Protein AF-A0A3L6RRW5-F1 (afdb_monomer_lite)

Structure (mmCIF, N/CA/C/O backbone):
data_AF-A0A3L6RRW5-F1
#
_entry.id   AF-A0A3L6RRW5-F1
#
loop_
_atom_site.group_PDB
_atom_site.id
_atom_site.type_symbol
_atom_site.label_atom_id
_atom_site.label_alt_id
_atom_site.label_comp_id
_atom_site.label_asym_id
_atom_site.label_entity_id
_atom_site.label_seq_id
_atom_site.pdbx_PDB_ins_code
_atom_site.Cartn_x
_atom_site.Cartn_y
_atom_site.Cartn_z
_atom_site.occupancy
_atom_site.B_iso_or_equiv
_atom_site.auth_seq_id
_atom_site.auth_comp_id
_atom_site.auth_asym_id
_atom_site.auth_atom_id
_atom_site.pdbx_PDB_model_num
ATOM 1 N N . MET A 1 1 ? 7.968 -35.180 41.201 1.00 28.84 1 MET A N 1
ATOM 2 C CA . MET A 1 1 ? 6.691 -34.579 41.652 1.00 28.84 1 MET A CA 1
ATOM 3 C C . MET A 1 1 ? 5.799 -34.365 40.439 1.00 28.84 1 MET A C 1
ATOM 5 O O . MET A 1 1 ? 6.096 -33.507 39.620 1.00 28.84 1 MET A O 1
ATOM 9 N N . VAL A 1 2 ? 4.756 -35.184 40.282 1.00 28.58 2 VAL A N 1
ATOM 10 C CA . VAL A 1 2 ? 3.805 -35.086 39.163 1.00 28.58 2 VAL A CA 1
ATOM 11 C C . VAL A 1 2 ? 2.924 -33.860 39.400 1.00 28.58 2 VAL A C 1
ATOM 13 O O . VAL A 1 2 ? 2.190 -33.783 40.385 1.00 28.58 2 VAL A O 1
ATOM 16 N N . ASN A 1 3 ? 3.087 -32.848 38.551 1.00 30.19 3 ASN A N 1
ATOM 17 C CA . ASN A 1 3 ? 2.521 -31.522 38.750 1.00 30.19 3 ASN A CA 1
ATOM 18 C C . ASN A 1 3 ? 0.991 -31.581 38.582 1.00 30.19 3 ASN A C 1
ATOM 20 O O . ASN A 1 3 ? 0.481 -31.748 37.475 1.00 30.19 3 ASN A O 1
ATOM 24 N N . LYS A 1 4 ? 0.250 -31.438 39.690 1.00 40.28 4 LYS A N 1
ATOM 25 C CA . LYS A 1 4 ? -1.227 -31.470 39.762 1.00 40.28 4 LYS A CA 1
ATOM 26 C C . LYS A 1 4 ? -1.928 -30.482 38.802 1.00 40.28 4 LYS A C 1
ATOM 28 O O . LYS A 1 4 ? -3.131 -30.599 38.589 1.00 40.28 4 LYS A O 1
ATOM 33 N N . ARG A 1 5 ? -1.188 -29.551 38.185 1.00 41.88 5 ARG A N 1
ATOM 34 C CA . ARG A 1 5 ? -1.670 -28.546 37.221 1.00 41.88 5 ARG A CA 1
ATOM 35 C C . ARG A 1 5 ? -2.068 -29.094 35.836 1.00 41.88 5 ARG A C 1
ATOM 37 O O . ARG A 1 5 ? -2.858 -28.436 35.173 1.00 41.88 5 ARG A O 1
ATOM 44 N N . CYS A 1 6 ? -1.634 -30.292 35.421 1.00 46.09 6 CYS A N 1
ATOM 45 C CA . CYS A 1 6 ? -2.115 -30.906 34.163 1.00 46.09 6 CYS A CA 1
ATOM 46 C C . CYS A 1 6 ? -3.518 -31.521 34.271 1.00 46.09 6 CYS A C 1
ATOM 48 O O . CYS A 1 6 ? -4.199 -31.694 33.264 1.00 46.09 6 CYS A O 1
ATOM 50 N N . ARG A 1 7 ? -3.977 -31.847 35.485 1.00 44.97 7 ARG A N 1
ATOM 51 C CA . ARG A 1 7 ? -5.264 -32.523 35.677 1.00 44.97 7 ARG A CA 1
ATOM 52 C C . ARG A 1 7 ? -6.448 -31.604 35.390 1.00 44.97 7 ARG A C 1
ATOM 54 O O . ARG A 1 7 ? -7.422 -32.065 34.821 1.00 44.97 7 ARG A O 1
ATOM 61 N N . PHE A 1 8 ? -6.342 -30.315 35.717 1.00 50.16 8 PHE A N 1
ATOM 62 C CA . PHE A 1 8 ? -7.423 -29.354 35.493 1.00 50.16 8 PHE A CA 1
ATOM 63 C C . PHE A 1 8 ? -7.706 -29.122 34.008 1.00 50.16 8 PHE A C 1
ATOM 65 O O . PHE A 1 8 ? -8.857 -29.194 33.615 1.00 50.16 8 PHE A O 1
ATOM 72 N N . LEU A 1 9 ? -6.684 -28.895 33.175 1.00 49.31 9 LEU A N 1
ATOM 73 C CA . LEU A 1 9 ? -6.892 -28.677 31.736 1.00 49.31 9 LEU A CA 1
ATOM 74 C C . LEU A 1 9 ? -7.388 -29.947 31.031 1.00 49.31 9 LEU A C 1
ATOM 76 O O . LEU A 1 9 ? -8.262 -29.865 30.176 1.00 49.31 9 LEU A O 1
ATOM 80 N N . LEU A 1 10 ? -6.910 -31.124 31.449 1.00 54.34 10 LEU A N 1
ATOM 81 C CA . LEU A 1 10 ? -7.427 -32.406 30.960 1.00 54.34 10 LEU A CA 1
ATOM 82 C C . LEU A 1 10 ? -8.867 -32.670 31.425 1.00 54.34 10 LEU A C 1
ATOM 84 O O . LEU A 1 10 ? -9.670 -33.184 30.653 1.00 54.34 10 LEU A O 1
ATOM 88 N N . GLU A 1 11 ? -9.218 -32.324 32.665 1.00 56.03 11 GLU A N 1
ATOM 89 C CA . GLU A 1 11 ? -10.587 -32.463 33.177 1.00 56.03 11 GLU A CA 1
ATOM 90 C C . GLU A 1 11 ? -11.533 -31.385 32.635 1.00 56.03 11 GLU A C 1
ATOM 92 O O . GLU A 1 11 ? -12.713 -31.670 32.458 1.00 56.03 11 GLU A O 1
ATOM 97 N N . PHE A 1 12 ? -11.039 -30.186 32.318 1.00 65.19 12 PHE A N 1
ATOM 98 C CA . PHE A 1 12 ? -11.793 -29.127 31.648 1.00 65.19 12 PHE A CA 1
ATOM 99 C C . PHE A 1 12 ? -12.062 -29.502 30.194 1.00 65.19 12 PHE A C 1
ATOM 101 O O . PHE A 1 12 ? -13.219 -29.507 29.799 1.00 65.19 12 PHE A O 1
ATOM 108 N N . GLY A 1 13 ? -11.042 -29.934 29.443 1.00 63.53 13 GLY A N 1
ATOM 109 C CA . GLY A 1 13 ? -11.214 -30.479 28.094 1.00 63.53 13 GLY A CA 1
ATOM 110 C C . GLY A 1 13 ? -12.171 -31.673 28.077 1.00 63.53 13 GLY A C 1
ATOM 111 O O . GLY A 1 13 ? -13.096 -31.697 27.277 1.00 63.53 13 GLY A O 1
ATOM 112 N N . LYS A 1 14 ? -12.051 -32.607 29.035 1.00 65.31 14 LYS A N 1
ATOM 113 C CA . LYS A 1 14 ? -13.016 -33.710 29.188 1.00 65.31 14 LYS A CA 1
ATOM 114 C C . LYS A 1 14 ? -14.423 -33.242 29.552 1.00 65.31 14 LYS A C 1
ATOM 116 O O . LYS A 1 14 ? -15.375 -33.815 29.046 1.00 65.31 14 LYS A O 1
ATOM 121 N N . ARG A 1 15 ? -14.586 -32.242 30.426 1.00 65.12 15 ARG A N 1
ATOM 122 C CA . ARG A 1 15 ? -15.909 -31.720 30.816 1.00 65.12 15 ARG A CA 1
ATOM 123 C C . ARG A 1 15 ? -16.562 -30.904 29.710 1.00 65.12 15 ARG A C 1
ATOM 125 O O . ARG A 1 15 ? -17.773 -31.000 29.559 1.00 65.12 15 ARG A O 1
ATOM 132 N N . CYS A 1 16 ? -15.791 -30.105 28.981 1.00 66.00 16 CYS A N 1
ATOM 133 C CA . CYS A 1 16 ? -16.252 -29.388 27.800 1.00 66.00 16 CYS A CA 1
ATOM 134 C C . CYS A 1 16 ? -16.615 -30.383 26.704 1.00 66.00 16 CYS A C 1
ATOM 136 O O . CYS A 1 16 ? -17.745 -30.324 26.251 1.00 66.00 16 CYS A O 1
ATOM 138 N N . GLY A 1 17 ? -15.745 -31.352 26.394 1.00 65.19 17 GLY A N 1
ATOM 139 C CA . GLY A 1 17 ? -16.037 -32.454 25.472 1.00 65.19 17 GLY A CA 1
ATOM 140 C C . GLY A 1 17 ? -17.314 -33.194 25.859 1.00 65.19 17 GLY A C 1
ATOM 141 O O . GLY A 1 17 ? -18.284 -33.136 25.132 1.00 65.19 17 GLY A O 1
ATOM 142 N N . GLN A 1 18 ? -17.422 -33.728 27.080 1.00 67.88 18 GLN A N 1
ATOM 143 C CA . GLN A 1 18 ? -18.643 -34.417 27.536 1.00 67.88 18 GLN A CA 1
ATOM 144 C C . GLN A 1 18 ? -19.917 -33.559 27.461 1.00 67.88 18 GLN A C 1
ATOM 146 O O . GLN A 1 18 ? -21.001 -34.078 27.193 1.00 67.88 18 GLN A O 1
ATOM 151 N N . LYS A 1 19 ? -19.813 -32.252 27.735 1.00 66.75 19 LYS A N 1
ATOM 152 C CA . LYS A 1 19 ? -20.955 -31.336 27.645 1.00 66.75 19 LYS A CA 1
ATOM 153 C C . LYS A 1 19 ? -21.282 -30.928 26.214 1.00 66.75 19 LYS A C 1
ATOM 155 O O . LYS A 1 19 ? -22.435 -30.619 25.974 1.00 66.75 19 LYS A O 1
ATOM 160 N N . LEU A 1 20 ? -20.307 -30.896 25.312 1.00 64.88 20 LEU A N 1
ATOM 161 C CA . LEU A 1 20 ? -20.468 -30.485 23.918 1.00 64.88 20 LEU A CA 1
ATOM 162 C C . LEU A 1 20 ? -20.790 -31.677 23.000 1.00 64.88 20 LEU A C 1
ATOM 164 O O . LEU A 1 20 ? -21.583 -31.518 22.084 1.00 64.88 20 LEU A O 1
ATOM 168 N N . ASP A 1 21 ? -20.309 -32.882 23.318 1.00 67.75 21 ASP A N 1
ATOM 169 C CA . ASP A 1 21 ? -20.596 -34.153 22.626 1.00 67.75 21 ASP A CA 1
ATOM 170 C C . ASP A 1 21 ? -22.084 -34.530 22.681 1.00 67.75 21 ASP A C 1
ATOM 172 O O . ASP A 1 21 ? -22.581 -35.301 21.863 1.00 67.75 21 ASP A O 1
ATOM 176 N N . THR A 1 22 ? -22.801 -34.012 23.681 1.00 70.75 22 THR A N 1
ATOM 177 C CA . THR A 1 22 ? -24.242 -34.234 23.869 1.00 70.75 22 THR A CA 1
ATOM 178 C C . THR A 1 22 ? -25.098 -33.111 23.287 1.00 70.75 22 THR A C 1
ATOM 180 O O . THR A 1 22 ? -26.324 -33.227 23.276 1.00 70.75 22 THR A O 1
ATOM 183 N N . VAL A 1 23 ? -24.474 -32.037 22.794 1.00 70.25 23 VAL A N 1
ATOM 184 C CA . VAL A 1 23 ? -25.168 -30.909 22.172 1.00 70.25 23 VAL A CA 1
ATOM 185 C C . VAL A 1 23 ? -25.361 -31.227 20.686 1.00 70.25 23 VAL A C 1
ATOM 187 O O . VAL A 1 23 ? -24.383 -31.521 19.995 1.00 70.25 23 VAL A O 1
ATOM 190 N N . PRO A 1 24 ? -26.603 -31.186 20.168 1.00 74.81 24 PRO A N 1
ATOM 191 C CA . PRO A 1 24 ? -26.860 -31.343 18.742 1.00 74.81 24 PRO A CA 1
ATOM 192 C C . PRO A 1 24 ? -26.017 -30.367 17.921 1.00 74.81 24 PRO A C 1
ATOM 194 O O . PRO A 1 24 ? -25.807 -29.230 18.334 1.00 74.81 24 PRO A O 1
ATOM 197 N N . LEU A 1 25 ? -25.570 -30.775 16.731 1.00 69.56 25 LEU A N 1
ATOM 198 C CA . LEU A 1 25 ? -24.693 -29.949 15.889 1.00 69.56 25 LEU A CA 1
ATOM 199 C C . LEU A 1 25 ? -25.276 -28.549 15.600 1.00 69.56 25 LEU A C 1
ATOM 201 O O . LEU A 1 25 ? -24.523 -27.590 15.474 1.00 69.56 25 LEU A O 1
ATOM 205 N N . SER A 1 26 ? -26.608 -28.444 15.526 1.00 75.12 26 SER A N 1
ATOM 206 C CA . SER A 1 26 ? -27.364 -27.195 15.351 1.00 75.12 26 SER A CA 1
ATOM 207 C C . SER A 1 26 ? -27.234 -26.216 16.517 1.00 75.12 26 SER A C 1
ATOM 209 O O . SER A 1 26 ? -27.367 -25.015 16.316 1.00 75.12 26 SER A O 1
ATOM 211 N N . ASP A 1 27 ? -26.966 -26.731 17.715 1.00 71.56 27 ASP A N 1
ATOM 212 C CA . ASP A 1 27 ? -26.876 -25.973 18.964 1.00 71.56 27 ASP A CA 1
ATOM 213 C C . ASP A 1 27 ? -25.428 -25.906 19.481 1.00 71.56 27 ASP A C 1
ATOM 215 O O . ASP A 1 27 ? -25.150 -25.308 20.524 1.00 71.56 27 ASP A O 1
ATOM 219 N N . HIS A 1 28 ? -24.486 -26.531 18.764 1.00 65.31 28 HIS A N 1
ATOM 220 C CA . HIS A 1 28 ? -23.083 -26.556 19.140 1.00 65.31 28 HIS A CA 1
ATOM 221 C C . HIS A 1 28 ? -22.455 -25.185 18.835 1.00 65.31 28 HIS A C 1
ATOM 223 O O . HIS A 1 28 ? -22.389 -24.796 17.668 1.00 65.31 28 HIS A O 1
ATOM 229 N N . PRO A 1 29 ? -21.908 -24.461 19.832 1.00 65.62 29 PRO A N 1
ATOM 230 C CA . PRO A 1 29 ? -21.438 -23.078 19.664 1.00 65.62 29 PRO A CA 1
ATOM 231 C C . PRO A 1 29 ? -20.302 -22.931 18.642 1.00 65.62 29 PRO A C 1
ATOM 233 O O . PRO A 1 29 ? -20.083 -21.850 18.106 1.00 65.62 29 PRO A O 1
ATOM 236 N N . PHE A 1 30 ? -19.601 -24.030 18.360 1.00 66.75 30 PHE A N 1
ATOM 237 C CA . PHE A 1 30 ? -18.547 -24.118 17.345 1.00 66.75 30 PHE A CA 1
ATOM 238 C C . PHE A 1 30 ? -18.871 -25.102 16.206 1.00 66.75 30 PHE A C 1
ATOM 240 O O . PHE A 1 30 ? -17.961 -25.541 15.519 1.00 66.75 30 PHE A O 1
ATOM 247 N N . TYR A 1 31 ? -20.134 -25.525 16.044 1.00 65.44 31 TYR A N 1
ATOM 248 C CA . TYR A 1 31 ? -20.567 -26.486 15.010 1.00 65.44 31 TYR A CA 1
ATOM 249 C C . TYR A 1 31 ? -19.702 -27.765 14.911 1.00 65.44 31 TYR A C 1
ATOM 251 O O . TYR A 1 31 ? -19.373 -28.224 13.820 1.00 65.44 31 TYR A O 1
ATOM 259 N N . GLY A 1 32 ? -19.298 -28.332 16.052 1.00 67.62 32 GLY A N 1
ATOM 260 C CA . GLY A 1 32 ? -18.424 -29.507 16.124 1.00 67.62 32 GLY A CA 1
ATOM 261 C C . GLY A 1 32 ? -16.927 -29.243 15.902 1.00 67.62 32 GLY A C 1
ATOM 262 O O . GLY A 1 32 ? -16.183 -30.200 15.719 1.00 67.62 32 GLY A O 1
ATOM 263 N N . GLN A 1 33 ? -16.469 -27.986 15.895 1.00 66.19 33 GLN A N 1
ATOM 264 C CA . GLN A 1 33 ? -15.042 -27.658 15.805 1.00 66.19 33 GLN A CA 1
ATOM 265 C C . GLN A 1 33 ? -14.356 -27.647 17.178 1.00 66.19 33 GLN A C 1
ATOM 267 O O . GLN A 1 33 ? -14.876 -27.080 18.145 1.00 66.19 33 GLN A O 1
ATOM 272 N N . ASP A 1 34 ? -13.151 -28.220 17.227 1.00 70.75 34 ASP A N 1
ATOM 273 C CA . ASP A 1 34 ? -12.279 -28.207 18.401 1.00 70.75 34 ASP A CA 1
ATOM 274 C C . ASP A 1 34 ? -11.522 -26.877 18.513 1.00 70.75 34 ASP A C 1
ATOM 276 O O . ASP A 1 34 ? -10.777 -26.485 17.614 1.00 70.75 34 ASP A O 1
ATOM 280 N N . VAL A 1 35 ? -11.660 -26.202 19.657 1.00 68.81 35 VAL A N 1
ATOM 281 C CA . VAL A 1 35 ? -10.890 -24.993 19.985 1.00 68.81 35 VAL A CA 1
ATOM 282 C C . VAL A 1 35 ? -9.751 -25.370 20.925 1.00 68.81 35 VAL A C 1
ATOM 284 O O . VAL A 1 35 ? -9.974 -25.785 22.064 1.00 68.81 35 VAL A O 1
ATOM 287 N N . VAL A 1 36 ? -8.516 -25.210 20.451 1.00 79.00 36 VAL A N 1
ATOM 288 C CA . VAL A 1 36 ? -7.304 -25.548 21.206 1.00 79.00 36 VAL A CA 1
ATOM 289 C C . VAL A 1 36 ? -6.607 -24.273 21.667 1.00 79.00 36 VAL A C 1
ATOM 291 O O . VAL A 1 36 ? -6.458 -23.317 20.912 1.00 79.00 36 VAL A O 1
ATOM 294 N N . ALA A 1 37 ? -6.166 -24.260 22.923 1.00 80.06 37 ALA A N 1
ATOM 295 C CA . ALA A 1 37 ? -5.391 -23.151 23.459 1.00 80.06 37 ALA A CA 1
ATOM 296 C C . ALA A 1 37 ? -3.969 -23.161 22.877 1.00 80.06 37 ALA A C 1
ATOM 298 O O . ALA A 1 37 ? -3.231 -24.128 23.063 1.00 80.06 37 ALA A O 1
ATOM 299 N N . GLU A 1 38 ? -3.573 -22.071 22.219 1.00 76.75 38 GLU A N 1
ATOM 300 C CA . GLU A 1 38 ? -2.212 -21.890 21.691 1.00 76.75 38 GLU A CA 1
ATOM 301 C C . GLU A 1 38 ? -1.176 -21.732 22.815 1.00 76.75 38 GLU A C 1
ATOM 303 O O . GLU A 1 38 ? -0.030 -22.165 22.706 1.00 76.75 38 GLU A O 1
ATOM 308 N N . THR A 1 39 ? -1.590 -21.141 23.937 1.00 79.62 39 THR A N 1
ATOM 309 C CA . THR A 1 39 ? -0.730 -20.883 25.092 1.00 79.62 39 THR A CA 1
ATOM 310 C C . THR A 1 39 ? -1.354 -21.400 26.381 1.00 79.62 39 THR A C 1
ATOM 312 O O . THR A 1 39 ? -2.534 -21.749 26.460 1.00 79.62 39 THR A O 1
ATOM 315 N N . LYS A 1 40 ? -0.540 -21.478 27.435 1.00 82.69 40 LYS A N 1
ATOM 316 C CA . LYS A 1 40 ? -1.019 -21.873 28.756 1.00 82.69 40 LYS A CA 1
ATOM 317 C C . LYS A 1 40 ? -1.916 -20.777 29.331 1.00 82.69 40 LYS A C 1
ATOM 319 O O . LYS A 1 40 ? -1.447 -19.683 29.620 1.00 82.69 40 LYS A O 1
ATOM 324 N N . ILE A 1 41 ? -3.173 -21.120 29.579 1.00 81.94 41 ILE A N 1
ATOM 325 C CA . ILE A 1 41 ? -4.157 -20.203 30.153 1.00 81.94 41 ILE A CA 1
ATOM 326 C C . ILE A 1 41 ? -4.041 -20.206 31.682 1.00 81.94 41 ILE A C 1
ATOM 328 O O . ILE A 1 41 ? -4.087 -21.261 32.326 1.00 81.94 41 ILE A O 1
ATOM 332 N N . GLU A 1 42 ? -3.903 -19.021 32.270 1.00 83.88 42 GLU A N 1
ATOM 333 C CA . GLU A 1 42 ? -3.977 -18.829 33.717 1.00 83.88 42 GLU A CA 1
ATOM 334 C C . GLU A 1 42 ? -5.427 -18.738 34.204 1.00 83.88 42 GLU A C 1
ATOM 336 O O . GLU A 1 42 ? -6.340 -18.333 33.486 1.00 83.88 42 GLU A O 1
ATOM 341 N N . GLN A 1 43 ? -5.655 -19.136 35.454 1.00 83.44 43 GLN A N 1
ATOM 342 C CA . GLN A 1 43 ? -6.996 -19.136 36.025 1.00 83.44 43 GLN A CA 1
ATOM 343 C C . GLN A 1 43 ? -7.542 -17.703 36.130 1.00 83.44 43 GLN A C 1
ATOM 345 O O . GLN A 1 43 ? -6.850 -16.815 36.617 1.00 83.44 43 GLN A O 1
ATOM 350 N N . ASN A 1 44 ? -8.806 -17.512 35.734 1.00 79.94 44 ASN A N 1
ATOM 351 C CA . ASN A 1 44 ? -9.530 -16.231 35.758 1.00 79.94 44 ASN A CA 1
ATOM 352 C C . ASN A 1 44 ? -8.982 -15.142 34.816 1.00 79.94 44 ASN A C 1
ATOM 354 O O . ASN A 1 44 ? -9.319 -13.971 34.988 1.00 79.94 44 ASN A O 1
ATOM 358 N N . VAL A 1 45 ? -8.173 -15.503 33.817 1.00 81.75 45 VAL A N 1
ATOM 359 C CA . VAL A 1 45 ? -7.776 -14.576 32.749 1.00 81.75 45 VAL A CA 1
ATOM 360 C C . VAL A 1 45 ? -8.811 -14.600 31.625 1.00 81.75 45 VAL A C 1
ATOM 362 O O . VAL A 1 45 ? -9.396 -15.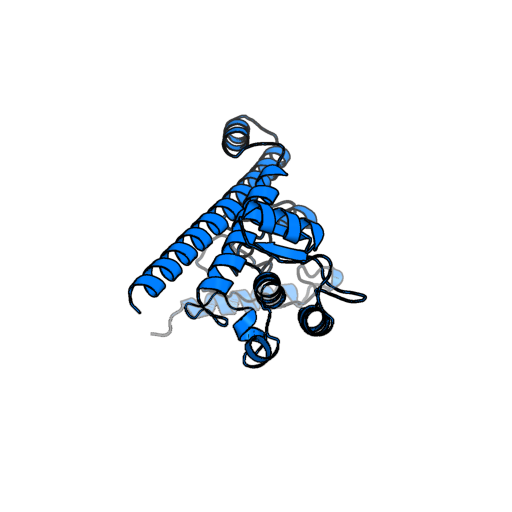644 31.328 1.00 81.75 45 VAL A O 1
ATOM 365 N N . ALA A 1 46 ? -9.054 -13.439 31.011 1.00 79.06 46 ALA A N 1
ATOM 366 C CA . ALA A 1 46 ? -9.909 -13.332 29.837 1.00 79.06 46 ALA A CA 1
ATOM 367 C C . ALA A 1 46 ? -9.358 -14.206 28.700 1.00 79.06 46 ALA A C 1
ATOM 369 O O . ALA A 1 46 ? -8.188 -14.101 28.335 1.00 79.06 46 ALA A O 1
ATOM 370 N N . LEU A 1 47 ? -10.211 -15.065 28.146 1.00 80.75 47 LEU A N 1
ATOM 371 C CA . LEU A 1 47 ? -9.866 -15.875 26.985 1.00 80.75 47 LEU A CA 1
ATOM 372 C C . LEU A 1 47 ? -9.997 -15.025 25.725 1.00 80.75 47 LEU A C 1
ATOM 374 O O . LEU A 1 47 ? -11.042 -14.418 25.495 1.00 80.75 47 LEU A O 1
ATOM 378 N N . THR A 1 48 ? -8.952 -15.006 24.906 1.00 77.88 48 THR A N 1
ATOM 379 C CA . THR A 1 48 ? -8.964 -14.377 23.586 1.00 77.88 48 THR A CA 1
ATOM 380 C C . THR A 1 48 ? -8.934 -15.443 22.498 1.00 77.88 48 THR A C 1
ATOM 382 O O . THR A 1 48 ? -8.339 -16.507 22.666 1.00 77.88 48 THR A O 1
ATOM 385 N N . LEU A 1 49 ? -9.599 -15.158 21.378 1.00 78.25 49 LEU A N 1
ATOM 386 C CA . LEU A 1 49 ? -9.536 -15.969 20.165 1.00 78.25 49 LEU A CA 1
ATOM 387 C C . LEU A 1 49 ? -8.698 -15.232 19.125 1.00 78.25 49 LEU A C 1
ATOM 389 O O . LEU A 1 49 ? -8.799 -14.010 18.998 1.00 78.25 49 LEU A O 1
ATOM 393 N N . ASN A 1 50 ? -7.882 -15.977 18.386 1.00 81.88 50 ASN A N 1
ATOM 394 C CA . ASN A 1 50 ? -7.190 -15.455 17.218 1.00 81.88 50 ASN A CA 1
ATOM 395 C C . ASN A 1 50 ? -8.125 -15.579 16.008 1.00 81.88 50 ASN A C 1
ATOM 397 O O . ASN A 1 50 ? -8.449 -16.687 15.587 1.00 81.88 50 ASN A O 1
ATOM 401 N N . TYR A 1 51 ? -8.565 -14.441 15.475 1.00 83.44 51 TYR A N 1
ATOM 402 C CA . TYR A 1 51 ? -9.468 -14.375 14.322 1.00 83.44 51 TYR A CA 1
ATOM 403 C C . TYR A 1 51 ? -8.731 -14.504 12.978 1.00 83.44 51 TYR A C 1
ATOM 405 O O . TYR A 1 51 ? -9.370 -14.480 11.932 1.00 83.44 51 TYR A O 1
ATOM 413 N N . GLY A 1 52 ? -7.403 -14.639 12.998 1.00 86.50 52 GLY A N 1
ATOM 414 C CA . GLY A 1 52 ? -6.554 -14.715 11.817 1.00 86.50 52 GLY A CA 1
ATOM 415 C C . GLY A 1 52 ? -5.826 -13.408 11.499 1.00 86.50 52 GLY A C 1
ATOM 416 O O . GLY A 1 52 ? -5.968 -12.386 12.176 1.00 86.50 52 GLY A O 1
ATOM 417 N N . CYS A 1 53 ? -5.017 -13.462 10.443 1.00 90.44 53 CYS A N 1
ATOM 418 C CA . CYS A 1 53 ? -4.152 -12.375 9.993 1.00 90.44 53 CYS A CA 1
ATOM 419 C C . CYS A 1 53 ? -4.915 -11.401 9.080 1.00 90.44 53 CYS A C 1
ATOM 421 O O . CYS A 1 53 ? -4.712 -11.408 7.866 1.00 90.44 53 CYS A O 1
ATOM 423 N N . HIS A 1 54 ? -5.819 -10.600 9.649 1.00 90.81 54 HIS A N 1
ATOM 424 C CA . HIS A 1 54 ? -6.686 -9.699 8.881 1.00 90.81 54 HIS A CA 1
ATOM 425 C C . HIS A 1 54 ? -6.472 -8.212 9.217 1.00 90.81 54 HIS A C 1
ATOM 427 O O . HIS A 1 54 ? -6.147 -7.874 10.360 1.00 90.81 54 HIS A O 1
ATOM 433 N N . PRO A 1 55 ? -6.685 -7.305 8.244 1.00 92.44 55 PRO A N 1
ATOM 434 C CA . PRO A 1 55 ? -6.603 -5.866 8.472 1.00 92.44 55 PRO A CA 1
ATOM 435 C C . PRO A 1 55 ? -7.806 -5.343 9.264 1.00 92.44 55 PRO A C 1
ATOM 437 O O . PRO A 1 55 ? -8.850 -5.992 9.362 1.00 92.44 55 PRO A O 1
ATOM 440 N N . ASN A 1 56 ? -7.697 -4.127 9.802 1.00 92.38 56 ASN A N 1
ATOM 441 C CA . ASN A 1 56 ? -8.774 -3.544 10.607 1.00 92.38 56 ASN A CA 1
ATOM 442 C C . ASN A 1 56 ? -10.036 -3.219 9.802 1.00 92.38 56 ASN A C 1
ATOM 444 O O . ASN A 1 56 ? -11.115 -3.176 10.388 1.00 92.38 56 ASN A O 1
ATOM 448 N N . ASP A 1 57 ? -9.933 -3.035 8.483 1.00 91.75 57 ASP A N 1
ATOM 449 C CA . ASP A 1 57 ? -11.114 -2.872 7.626 1.00 91.75 57 ASP A CA 1
ATOM 450 C C . ASP A 1 57 ? -12.014 -4.117 7.669 1.00 91.75 57 ASP A C 1
ATOM 452 O O . ASP A 1 57 ? -13.230 -3.988 7.778 1.00 91.75 57 ASP A O 1
ATOM 456 N N . PHE A 1 58 ? -11.417 -5.315 7.656 1.00 90.88 58 PHE A N 1
ATOM 457 C CA . PHE A 1 58 ? -12.137 -6.586 7.772 1.00 90.88 58 PHE A CA 1
ATOM 458 C C . PHE A 1 58 ? -12.818 -6.706 9.140 1.00 90.88 58 PHE A C 1
ATOM 460 O O . PHE A 1 58 ? -14.024 -6.920 9.225 1.00 90.88 58 PHE A O 1
ATOM 467 N N . PHE A 1 59 ? -12.078 -6.472 10.231 1.00 88.44 59 PHE A N 1
ATOM 468 C CA . PHE A 1 59 ? -12.657 -6.541 11.577 1.00 88.44 59 PHE A CA 1
ATOM 469 C C . PHE A 1 59 ? -13.769 -5.516 11.802 1.00 88.44 59 PHE A C 1
ATOM 471 O O . PHE A 1 59 ? -14.777 -5.835 12.435 1.00 88.44 59 PHE A O 1
ATOM 478 N N . LEU A 1 60 ? -13.627 -4.303 11.263 1.00 88.81 60 LEU A N 1
ATOM 479 C CA . LEU A 1 60 ? -14.657 -3.287 11.420 1.00 88.81 60 LEU A CA 1
ATOM 480 C C . LEU A 1 60 ? -15.928 -3.670 10.657 1.00 88.81 60 LEU A C 1
ATOM 482 O O . LEU A 1 60 ? -17.016 -3.555 11.218 1.00 88.81 60 LEU A O 1
ATOM 486 N N . LEU A 1 61 ? -15.799 -4.081 9.394 1.00 88.81 61 LEU A N 1
ATOM 487 C CA . LEU A 1 61 ? -16.947 -4.330 8.521 1.00 88.81 61 LEU A CA 1
ATOM 488 C C . LEU A 1 61 ? -17.689 -5.617 8.887 1.00 88.81 61 LEU A C 1
ATOM 490 O O . LEU A 1 61 ? -18.919 -5.608 8.911 1.00 88.81 61 LEU A O 1
ATOM 494 N N . ASP A 1 62 ? -16.961 -6.682 9.220 1.00 88.44 62 ASP A N 1
ATOM 495 C CA . ASP A 1 62 ? -17.559 -7.997 9.469 1.00 88.44 62 ASP A CA 1
ATOM 496 C C . ASP A 1 62 ? -17.886 -8.232 10.951 1.00 88.44 62 ASP A C 1
ATOM 498 O O . ASP A 1 62 ? -18.816 -8.974 11.269 1.00 88.44 62 ASP A O 1
ATOM 502 N N . TYR A 1 63 ? -17.162 -7.582 11.872 1.00 86.25 63 TYR A N 1
ATOM 503 C CA . TYR A 1 63 ? -17.284 -7.837 13.315 1.00 86.25 63 TYR A CA 1
ATOM 504 C C . TYR A 1 63 ? -17.555 -6.592 14.171 1.00 86.25 63 TYR A C 1
ATOM 506 O O . TYR A 1 63 ? -17.835 -6.720 15.365 1.00 86.25 63 TYR A O 1
ATOM 514 N N . GLY A 1 64 ? -17.493 -5.384 13.605 1.00 85.12 64 GLY A N 1
ATOM 515 C CA . GLY A 1 64 ? -17.811 -4.144 14.316 1.00 85.12 64 GLY A CA 1
ATOM 516 C C . GLY A 1 64 ? -16.765 -3.694 15.343 1.00 85.12 64 GLY A C 1
ATOM 517 O O . GLY A 1 64 ? -17.082 -2.868 16.202 1.00 85.12 64 GLY A O 1
ATOM 518 N N . PHE A 1 65 ? -15.530 -4.202 15.280 1.00 86.88 65 PHE A N 1
ATOM 519 C CA . PHE A 1 65 ? -14.438 -3.790 16.169 1.00 86.88 65 PHE A CA 1
ATOM 520 C C . PHE A 1 65 ? -13.123 -3.570 15.416 1.00 86.88 65 PHE A C 1
ATOM 522 O O . PHE A 1 65 ? -12.987 -3.917 14.250 1.00 86.88 65 PHE A O 1
ATOM 529 N N . VAL A 1 66 ? -12.136 -2.984 16.094 1.00 87.12 66 VAL A N 1
ATOM 530 C CA . VAL A 1 66 ? -10.773 -2.807 15.568 1.00 87.12 66 VAL A CA 1
ATOM 531 C C . VAL A 1 66 ? -9.761 -3.331 16.571 1.00 87.12 66 VAL A C 1
ATOM 533 O O . VAL A 1 66 ? -9.996 -3.282 17.780 1.00 87.12 66 VAL A O 1
ATOM 536 N N . ILE A 1 67 ? -8.617 -3.793 16.079 1.00 86.81 67 ILE A N 1
ATOM 537 C CA . ILE A 1 67 ? -7.491 -4.225 16.904 1.00 86.81 67 ILE A CA 1
ATOM 538 C C . ILE A 1 67 ? -6.435 -3.117 16.881 1.00 86.81 67 ILE A C 1
ATOM 540 O O . ILE A 1 67 ? -6.100 -2.561 15.834 1.00 86.81 6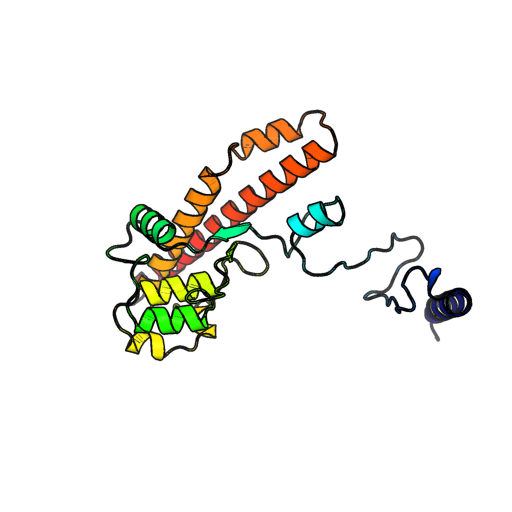7 ILE A O 1
ATOM 544 N N . THR A 1 68 ? -5.921 -2.732 18.048 1.00 84.62 68 THR A N 1
ATOM 545 C CA . THR A 1 68 ? -4.877 -1.704 18.154 1.00 84.62 68 THR A CA 1
ATOM 546 C C . THR A 1 68 ? -3.854 -2.095 19.226 1.00 84.62 68 THR A C 1
ATOM 548 O O . THR A 1 68 ? -4.232 -2.181 20.394 1.00 84.62 68 THR A O 1
ATOM 551 N N . PRO A 1 69 ? -2.568 -2.288 18.869 1.00 86.00 69 PRO A N 1
ATOM 552 C CA . PRO A 1 69 ? -2.028 -2.327 17.503 1.00 86.00 69 PRO A CA 1
ATOM 553 C C . PRO A 1 69 ? -2.431 -3.617 16.762 1.00 86.00 69 PRO A C 1
ATOM 555 O O . PRO A 1 69 ? -2.517 -4.675 17.378 1.00 86.00 69 PRO A O 1
ATOM 558 N N . ASN A 1 70 ? -2.653 -3.535 15.445 1.00 90.06 70 ASN A N 1
ATOM 559 C CA . ASN A 1 70 ? -2.872 -4.702 14.584 1.00 90.06 70 ASN A CA 1
ATOM 560 C C . ASN A 1 70 ? -1.645 -4.904 13.669 1.00 90.06 70 ASN A C 1
ATOM 562 O O . ASN A 1 70 ? -1.379 -4.033 12.840 1.00 90.06 70 ASN A O 1
ATOM 566 N N . PRO A 1 71 ? -0.898 -6.018 13.797 1.00 90.12 71 PRO A N 1
ATOM 567 C CA . PRO A 1 71 ? 0.307 -6.273 13.004 1.00 90.12 71 PRO A CA 1
ATOM 568 C C . PRO A 1 71 ? 0.026 -6.699 11.553 1.00 90.12 71 PRO A C 1
ATOM 570 O O . PRO A 1 71 ? 0.971 -6.937 10.809 1.00 90.12 71 PRO A O 1
ATOM 573 N N . TYR A 1 72 ? -1.240 -6.822 11.154 1.00 91.81 72 TYR A N 1
ATOM 574 C CA . TYR A 1 72 ? -1.665 -7.180 9.794 1.00 91.81 72 TYR A CA 1
ATOM 575 C C . TYR A 1 72 ? -2.482 -6.072 9.129 1.00 91.81 72 TYR A C 1
ATOM 577 O O . TYR A 1 72 ? -3.147 -6.301 8.120 1.00 91.81 72 TYR A O 1
ATOM 585 N N . ASP A 1 73 ? -2.508 -4.887 9.738 1.00 93.12 73 ASP A N 1
ATOM 586 C CA . ASP A 1 73 ? -3.203 -3.750 9.161 1.00 93.12 73 ASP A CA 1
ATOM 587 C C . ASP A 1 73 ? -2.374 -3.151 8.025 1.00 93.12 73 ASP A C 1
ATOM 589 O O . ASP A 1 73 ? -1.148 -3.056 8.114 1.00 93.12 73 ASP A O 1
ATOM 593 N N . GLN A 1 74 ? -3.064 -2.732 6.968 1.00 94.00 74 GLN A N 1
ATOM 594 C CA . GLN A 1 74 ? -2.449 -2.263 5.732 1.00 94.00 74 GLN A CA 1
ATOM 595 C C . GLN A 1 74 ? -3.295 -1.169 5.077 1.00 94.00 74 GLN A C 1
ATOM 597 O O . GLN A 1 74 ? -4.505 -1.059 5.290 1.00 94.00 74 GLN A O 1
ATOM 602 N N . VAL A 1 75 ? -2.660 -0.370 4.225 1.00 94.69 75 VAL A N 1
ATOM 603 C CA . VAL A 1 75 ? -3.329 0.565 3.321 1.00 94.69 75 VAL A CA 1
ATOM 604 C C . VAL A 1 75 ? -3.293 -0.005 1.911 1.00 94.69 75 VAL A C 1
ATOM 606 O O . VAL A 1 75 ? -2.220 -0.182 1.342 1.00 94.69 75 VAL A O 1
ATOM 609 N N . GLU A 1 76 ? -4.467 -0.265 1.337 1.00 94.19 76 GLU A N 1
ATOM 610 C CA . GLU A 1 76 ? -4.593 -0.661 -0.067 1.00 94.19 76 GLU A CA 1
ATOM 611 C C . GLU A 1 76 ? -4.518 0.562 -0.991 1.00 94.19 76 GLU A C 1
ATOM 613 O O . GLU A 1 76 ? -5.184 1.577 -0.771 1.00 94.19 76 GLU A O 1
ATOM 618 N N . LEU A 1 77 ? -3.734 0.437 -2.057 1.00 94.12 77 LEU A N 1
AT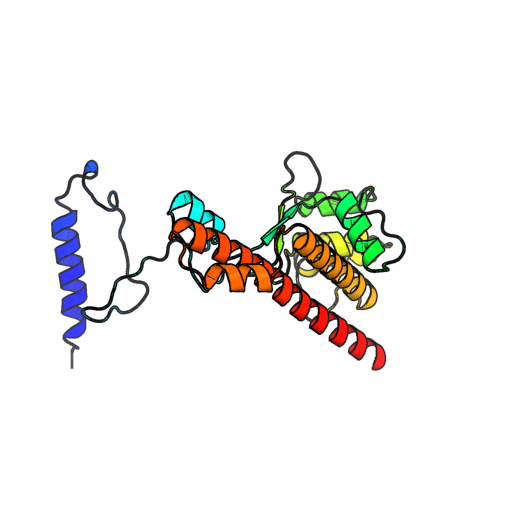OM 619 C CA . LEU A 1 77 ? -3.627 1.371 -3.168 1.00 94.12 77 LEU A CA 1
ATOM 620 C C . LEU A 1 77 ? -4.001 0.665 -4.473 1.00 94.12 77 LEU A C 1
ATOM 622 O O . LEU A 1 77 ? -3.763 -0.533 -4.643 1.00 94.12 77 LEU A O 1
ATOM 626 N N . SER A 1 78 ? -4.544 1.428 -5.420 1.00 93.75 78 SER A N 1
ATOM 627 C CA . SER A 1 78 ? -4.729 0.942 -6.786 1.00 93.75 78 SER A CA 1
ATOM 628 C C . SER A 1 78 ? -3.397 0.990 -7.529 1.00 93.75 78 SER A C 1
ATOM 630 O O . SER A 1 78 ? -2.752 2.037 -7.590 1.00 93.75 78 SER A O 1
ATOM 632 N N . TYR A 1 79 ? -3.000 -0.130 -8.120 1.00 95.31 79 TYR A N 1
ATOM 633 C CA . TYR A 1 79 ? -1.941 -0.178 -9.114 1.00 95.31 79 TYR A CA 1
ATOM 634 C C . TYR A 1 79 ? -2.482 0.409 -10.419 1.00 95.31 79 TYR A C 1
ATOM 636 O O . TYR A 1 79 ? -3.308 -0.205 -11.091 1.00 95.31 79 TYR A O 1
ATOM 644 N N . ASP A 1 80 ? -2.045 1.622 -10.740 1.00 94.06 80 ASP A N 1
ATOM 645 C CA . ASP A 1 80 ? -2.494 2.367 -11.912 1.00 94.06 80 ASP A CA 1
ATOM 646 C C . ASP A 1 80 ? -1.308 3.069 -12.579 1.00 94.06 80 ASP A C 1
ATOM 648 O O . ASP A 1 80 ? -0.586 3.830 -11.936 1.00 94.06 80 ASP A O 1
ATOM 652 N N . GLY A 1 81 ? -1.102 2.820 -13.875 1.00 92.62 81 GLY A N 1
ATOM 653 C CA . GLY A 1 81 ? 0.049 3.351 -14.609 1.00 92.62 81 GLY A CA 1
ATOM 654 C C . GLY A 1 81 ? 0.107 4.882 -14.620 1.00 92.62 81 GLY A C 1
ATOM 655 O O . GLY A 1 81 ? 1.188 5.448 -14.483 1.00 92.62 81 GLY A O 1
ATOM 656 N N . THR A 1 82 ? -1.042 5.563 -14.688 1.00 92.62 82 THR A N 1
ATOM 657 C CA . THR A 1 82 ? -1.092 7.036 -14.699 1.00 92.62 82 THR A CA 1
ATOM 658 C C . THR A 1 82 ? -0.743 7.629 -13.335 1.00 92.62 82 THR A C 1
ATOM 660 O O . THR A 1 82 ? -0.032 8.633 -13.248 1.00 92.62 82 THR A O 1
ATOM 663 N N . LEU A 1 83 ? -1.173 6.971 -12.255 1.00 93.00 83 LEU A N 1
ATOM 664 C CA . LEU A 1 83 ? -0.797 7.315 -10.890 1.00 93.00 83 LEU A CA 1
ATOM 665 C C . LEU A 1 83 ? 0.706 7.104 -10.662 1.00 93.00 83 LEU A C 1
ATOM 667 O O . LEU A 1 83 ? 1.351 7.944 -10.032 1.00 93.00 83 LEU A O 1
ATOM 671 N N . LEU A 1 84 ? 1.270 6.013 -11.188 1.00 94.31 84 LEU A N 1
ATOM 672 C CA . LEU A 1 84 ? 2.707 5.738 -11.121 1.00 94.31 84 LEU A CA 1
ATOM 673 C C . LEU A 1 84 ? 3.522 6.781 -11.899 1.00 94.31 84 LEU A C 1
ATOM 675 O O . LEU A 1 84 ? 4.521 7.275 -11.373 1.00 94.31 84 LEU A O 1
ATOM 679 N N . ASP A 1 85 ? 3.073 7.173 -13.095 1.00 92.81 85 ASP A N 1
ATOM 680 C CA . ASP A 1 85 ? 3.684 8.254 -13.878 1.00 92.81 85 ASP A CA 1
ATOM 681 C C . ASP A 1 85 ? 3.668 9.576 -13.098 1.00 92.81 85 ASP A C 1
ATOM 683 O O . ASP A 1 85 ? 4.707 10.225 -12.944 1.00 92.81 85 ASP A O 1
ATOM 687 N N . ALA A 1 86 ? 2.522 9.950 -12.521 1.00 92.25 86 ALA A N 1
ATOM 688 C CA . ALA A 1 86 ? 2.389 11.162 -11.714 1.00 92.25 86 ALA A CA 1
ATOM 689 C C . ALA A 1 86 ? 3.305 11.148 -10.479 1.00 92.25 86 ALA A C 1
ATOM 691 O O . ALA A 1 86 ? 4.014 12.124 -10.212 1.00 92.25 86 ALA A O 1
ATOM 692 N N . ALA A 1 87 ? 3.334 10.032 -9.745 1.00 93.81 87 ALA A N 1
ATOM 693 C CA . ALA A 1 87 ? 4.193 9.862 -8.579 1.00 93.81 87 ALA A CA 1
ATOM 694 C C . ALA A 1 87 ? 5.676 9.954 -8.955 1.00 93.81 87 ALA A C 1
ATOM 696 O O . ALA A 1 87 ? 6.462 10.615 -8.279 1.00 93.81 87 ALA A O 1
ATOM 697 N N . SER A 1 88 ? 6.064 9.339 -10.065 1.00 92.38 88 SER A N 1
ATOM 698 C CA . SER A 1 88 ? 7.442 9.344 -10.533 1.00 92.38 88 SER A CA 1
ATOM 699 C C . SER A 1 88 ? 7.912 10.712 -11.016 1.00 92.38 88 SER A C 1
ATOM 701 O O . SER A 1 88 ? 9.039 11.119 -10.721 1.00 92.38 88 SER A O 1
ATOM 703 N N . MET A 1 89 ? 7.043 11.457 -11.705 1.00 91.38 89 MET A N 1
ATOM 704 C CA . MET A 1 89 ? 7.312 12.849 -12.064 1.00 91.38 89 MET A CA 1
ATOM 705 C C . MET A 1 89 ? 7.500 13.713 -10.813 1.00 91.38 89 MET A C 1
ATOM 707 O O . MET A 1 89 ? 8.477 14.456 -10.725 1.00 91.38 89 MET A O 1
ATOM 711 N N . ALA A 1 90 ? 6.624 13.571 -9.811 1.00 90.94 90 ALA A N 1
ATOM 712 C CA . ALA A 1 90 ? 6.754 14.278 -8.535 1.00 90.94 90 ALA A CA 1
ATOM 713 C C . ALA A 1 90 ? 8.036 13.888 -7.771 1.00 90.94 90 ALA A C 1
ATOM 715 O O . ALA A 1 90 ? 8.621 14.711 -7.067 1.00 90.94 90 ALA A O 1
ATOM 716 N N . ALA A 1 91 ? 8.496 12.647 -7.938 1.00 90.75 91 ALA A N 1
ATOM 717 C CA . ALA A 1 91 ? 9.737 12.130 -7.374 1.00 90.75 91 ALA A CA 1
ATOM 718 C C . ALA A 1 91 ? 11.010 12.585 -8.121 1.00 90.75 91 ALA A C 1
ATOM 720 O O . ALA A 1 91 ? 12.117 12.316 -7.642 1.00 90.75 91 ALA A O 1
ATOM 721 N N . GLY A 1 92 ? 10.879 13.250 -9.276 1.00 89.69 92 GLY A N 1
ATOM 722 C CA . GLY A 1 92 ? 12.008 13.682 -10.105 1.00 89.69 92 GLY A CA 1
ATOM 723 C C . GLY A 1 92 ? 12.761 12.526 -10.770 1.00 89.69 92 GLY A C 1
ATOM 724 O O . GLY A 1 92 ? 13.958 12.642 -11.032 1.00 89.69 92 GLY A O 1
ATOM 725 N N . VAL A 1 93 ? 12.093 11.395 -11.002 1.00 86.75 93 VAL A N 1
ATOM 726 C CA . VAL A 1 93 ? 12.684 10.233 -11.674 1.00 86.75 93 VAL A CA 1
ATOM 727 C C . VAL A 1 93 ? 12.524 10.407 -13.185 1.00 86.75 93 VAL A C 1
ATOM 729 O O . VAL A 1 93 ? 11.408 10.490 -13.697 1.00 86.75 93 VAL A O 1
ATOM 732 N N . SER A 1 94 ? 13.648 10.489 -13.898 1.00 70.31 94 SER A N 1
ATOM 733 C CA . SER A 1 94 ? 13.677 10.687 -15.348 1.00 70.31 94 SER A CA 1
ATOM 734 C C . SER A 1 94 ? 13.129 9.473 -16.105 1.00 70.31 94 SER A C 1
ATOM 736 O O . SER A 1 94 ? 13.531 8.343 -15.838 1.00 70.31 94 SER A O 1
ATOM 738 N N . SER A 1 95 ? 12.259 9.735 -17.085 1.00 61.72 95 SER A N 1
ATOM 739 C CA . SER A 1 95 ? 11.863 8.821 -18.172 1.00 61.72 95 SER A CA 1
ATOM 740 C C . SER A 1 95 ? 11.292 7.431 -17.828 1.00 61.72 95 SER A C 1
ATOM 742 O O . SER A 1 95 ? 11.733 6.452 -18.430 1.00 61.72 95 SER A O 1
ATOM 744 N N . PRO A 1 96 ? 10.282 7.290 -16.960 1.00 64.06 96 PRO A N 1
ATOM 745 C CA . PRO A 1 96 ? 9.431 6.111 -16.992 1.00 64.06 96 PRO A CA 1
ATOM 746 C C . PRO A 1 96 ? 8.134 6.382 -17.755 1.00 64.06 96 PRO A C 1
ATOM 748 O O . PRO A 1 96 ? 7.562 7.466 -17.669 1.00 64.06 96 PRO A O 1
ATOM 751 N N . ASN A 1 97 ? 7.685 5.380 -18.502 1.00 77.19 97 ASN A N 1
ATOM 752 C CA . ASN A 1 97 ? 6.362 5.350 -19.109 1.00 77.19 97 ASN A CA 1
ATOM 753 C C . ASN A 1 97 ? 5.608 4.164 -18.494 1.00 77.19 97 ASN A C 1
ATOM 755 O O . ASN A 1 97 ? 5.489 3.105 -19.107 1.00 77.19 97 ASN A O 1
ATOM 759 N N . PHE A 1 98 ? 5.199 4.303 -17.227 1.00 86.62 98 PHE A N 1
ATOM 760 C CA . PHE A 1 98 ? 4.526 3.236 -16.479 1.00 86.62 98 PHE A CA 1
ATOM 761 C C . PHE A 1 98 ? 3.157 2.909 -17.081 1.00 86.62 98 PHE A C 1
ATOM 763 O O . PHE A 1 98 ? 2.702 1.772 -16.973 1.00 86.62 98 PHE A O 1
ATOM 770 N N . SER A 1 99 ? 2.506 3.884 -17.721 1.00 88.62 99 SER A N 1
ATOM 771 C CA . SER A 1 99 ? 1.233 3.690 -18.421 1.00 88.62 99 SER A CA 1
ATOM 772 C C . SER A 1 99 ? 1.348 2.954 -19.760 1.00 88.62 99 SER A C 1
ATOM 774 O O . SER A 1 99 ? 0.340 2.434 -20.237 1.00 88.62 99 SER A O 1
ATOM 776 N N . ALA A 1 100 ? 2.544 2.854 -20.350 1.00 90.50 100 ALA A N 1
ATOM 777 C CA . ALA A 1 100 ? 2.780 2.126 -21.598 1.00 90.50 100 ALA A CA 1
ATOM 778 C C . ALA A 1 100 ? 4.057 1.261 -21.516 1.00 90.50 100 ALA A C 1
ATOM 780 O O . ALA A 1 100 ? 5.073 1.595 -22.139 1.00 90.50 100 ALA A O 1
ATOM 781 N N . PRO A 1 101 ? 4.021 0.159 -20.740 1.00 92.69 101 PRO A N 1
ATOM 782 C CA . PRO A 1 101 ? 5.137 -0.774 -20.630 1.00 92.69 101 PRO A CA 1
ATOM 783 C C . PRO A 1 101 ? 5.488 -1.434 -21.969 1.00 92.69 101 PRO A C 1
ATOM 785 O O . PRO A 1 101 ? 4.638 -1.657 -22.830 1.00 92.69 101 PRO A O 1
ATOM 788 N N . ALA A 1 102 ? 6.756 -1.804 -22.137 1.00 93.44 102 ALA A N 1
ATOM 789 C CA . ALA A 1 102 ? 7.181 -2.657 -23.241 1.00 93.44 102 ALA A CA 1
ATOM 790 C C . ALA A 1 102 ? 6.646 -4.089 -23.070 1.00 93.44 102 ALA A C 1
ATOM 792 O O . ALA A 1 102 ? 6.423 -4.548 -21.952 1.00 93.44 102 ALA A O 1
ATOM 793 N N . LYS A 1 103 ? 6.539 -4.847 -24.170 1.00 94.38 103 LYS A N 1
ATOM 794 C CA . LYS A 1 103 ? 5.990 -6.217 -24.162 1.00 94.38 103 LYS A CA 1
ATOM 795 C C . LYS A 1 103 ? 6.641 -7.137 -23.119 1.00 94.38 103 LYS A C 1
ATOM 797 O O . LYS A 1 103 ? 5.946 -7.811 -22.375 1.00 94.38 103 LYS A O 1
ATOM 802 N N . TRP A 1 104 ? 7.969 -7.103 -23.008 1.00 94.38 104 TRP A N 1
ATOM 803 C CA . TRP A 1 104 ? 8.697 -7.915 -22.027 1.00 94.38 104 TRP A CA 1
ATOM 804 C C . TRP A 1 104 ? 8.426 -7.486 -20.572 1.00 94.38 104 TRP A C 1
ATOM 806 O O . TRP A 1 104 ? 8.495 -8.307 -19.662 1.00 94.38 104 TRP A O 1
ATOM 816 N N . GLN A 1 105 ? 8.112 -6.205 -20.339 1.00 95.12 105 GLN A N 1
ATOM 817 C CA . GLN A 1 105 ? 7.711 -5.706 -19.022 1.00 95.12 105 GLN A CA 1
ATOM 818 C C . GLN A 1 105 ? 6.292 -6.177 -18.701 1.00 95.12 105 GLN A C 1
ATOM 820 O O . GLN A 1 105 ? 6.062 -6.643 -17.590 1.00 95.12 105 GLN A O 1
ATOM 825 N N . GLU A 1 106 ? 5.365 -6.129 -19.668 1.00 95.19 106 GLU A N 1
ATOM 826 C CA . GLU A 1 106 ? 4.011 -6.688 -19.525 1.00 95.19 106 GLU A CA 1
ATOM 827 C C . GLU A 1 106 ? 4.047 -8.169 -19.136 1.00 95.19 106 GLU A C 1
ATOM 829 O O . GLU A 1 106 ? 3.326 -8.569 -18.226 1.00 95.19 106 GLU A O 1
ATOM 834 N N . ASP A 1 107 ? 4.927 -8.964 -19.751 1.00 95.00 107 ASP A N 1
ATOM 835 C CA . ASP A 1 107 ? 5.059 -10.395 -19.452 1.00 95.00 107 ASP A CA 1
ATOM 836 C C . ASP A 1 107 ? 5.465 -10.644 -17.986 1.00 95.00 107 ASP A C 1
ATOM 838 O O . ASP A 1 107 ? 4.983 -11.583 -17.344 1.00 95.00 107 ASP A O 1
ATOM 842 N N . ILE A 1 108 ? 6.322 -9.787 -17.420 1.00 95.56 108 ILE A N 1
ATOM 843 C CA . ILE A 1 108 ? 6.692 -9.840 -15.999 1.00 95.56 108 ILE A CA 1
ATOM 844 C C . ILE A 1 108 ? 5.549 -9.310 -15.122 1.00 95.56 108 ILE A C 1
ATOM 846 O O . ILE A 1 108 ? 5.241 -9.902 -14.089 1.00 95.56 108 ILE A O 1
ATOM 850 N N . LEU A 1 109 ? 4.870 -8.233 -15.525 1.00 96.19 109 LEU A N 1
ATOM 851 C CA . LEU A 1 109 ? 3.715 -7.698 -14.795 1.00 96.19 109 LEU A CA 1
ATOM 852 C C . LEU A 1 109 ? 2.555 -8.700 -14.731 1.00 96.19 109 LEU A C 1
ATOM 854 O O . LEU A 1 109 ? 1.882 -8.781 -13.704 1.00 96.19 109 LEU A O 1
ATOM 858 N N . SER A 1 110 ? 2.342 -9.502 -15.772 1.00 96.06 110 SER A N 1
ATOM 859 C CA . SER A 1 110 ? 1.374 -10.600 -15.757 1.00 96.06 110 SER A CA 1
ATOM 860 C C . SER A 1 110 ? 1.775 -11.707 -14.787 1.00 96.06 110 SER A C 1
ATOM 862 O O . SER A 1 110 ? 0.922 -12.198 -14.052 1.00 96.06 110 SER A O 1
ATOM 864 N N . GLN A 1 111 ? 3.066 -12.042 -14.683 1.00 95.94 111 GLN A N 1
ATOM 865 C CA . GLN A 1 111 ? 3.555 -12.969 -13.650 1.00 95.94 111 GLN A CA 1
ATOM 866 C C . GLN A 1 111 ? 3.370 -12.412 -12.230 1.00 95.94 111 GLN A C 1
ATOM 868 O O . GLN A 1 111 ? 3.101 -13.166 -11.298 1.00 95.94 111 GLN A O 1
ATOM 873 N N . LEU A 1 112 ? 3.464 -11.089 -12.068 1.00 96.00 112 LEU A N 1
ATOM 874 C CA . LEU A 1 112 ? 3.151 -10.385 -10.822 1.00 96.00 112 LEU A CA 1
ATOM 875 C C . LEU A 1 112 ? 1.641 -10.204 -10.598 1.00 96.00 112 LEU A C 1
ATOM 877 O O . LEU A 1 112 ? 1.248 -9.645 -9.578 1.00 96.00 112 LEU A O 1
ATOM 881 N N . ASN A 1 113 ? 0.783 -10.661 -11.513 1.00 96.50 113 ASN A N 1
ATOM 882 C CA . ASN A 1 113 ? -0.666 -10.483 -11.452 1.00 96.50 113 ASN A CA 1
ATOM 883 C C . ASN A 1 113 ? -1.110 -9.000 -11.398 1.00 96.50 113 ASN A C 1
ATOM 885 O O . ASN A 1 113 ? -2.087 -8.654 -10.731 1.00 96.50 113 ASN A O 1
ATOM 889 N N . LEU A 1 114 ? -0.367 -8.124 -12.082 1.00 96.25 114 LEU A N 1
ATOM 890 C CA . LEU A 1 114 ? -0.609 -6.678 -12.208 1.00 96.25 114 LEU A CA 1
ATOM 891 C C . LEU A 1 114 ? -0.963 -6.247 -13.644 1.00 96.25 114 LEU A C 1
ATOM 893 O O . LEU A 1 114 ? -1.204 -5.069 -13.890 1.00 96.25 114 LEU A O 1
ATOM 897 N N . HIS A 1 115 ? -0.986 -7.185 -14.594 1.00 95.56 115 HIS A N 1
ATOM 898 C CA . HIS A 1 115 ? -1.356 -6.937 -15.986 1.00 95.56 115 HIS A CA 1
ATOM 899 C C . HIS A 1 115 ? -2.091 -8.145 -16.580 1.00 95.56 115 HIS A C 1
ATOM 901 O O . HIS A 1 115 ? -1.719 -9.290 -16.316 1.00 95.56 115 HIS A O 1
ATOM 907 N N . GLY A 1 116 ? -3.092 -7.886 -17.422 1.00 91.56 116 GLY A N 1
ATOM 908 C CA . GLY A 1 116 ? -3.902 -8.905 -18.094 1.00 91.56 116 GLY A CA 1
ATOM 909 C C . GLY A 1 116 ? -5.312 -9.055 -17.517 1.00 91.56 116 GLY A C 1
ATOM 910 O O . GLY A 1 116 ? -5.690 -8.411 -16.538 1.00 91.56 116 GLY A O 1
ATOM 911 N N . GLU A 1 117 ? -6.118 -9.901 -18.156 1.00 91.00 117 GLU A N 1
ATOM 912 C CA . GLU A 1 117 ? -7.487 -10.172 -17.715 1.00 91.00 117 GLU A CA 1
ATOM 913 C C . GLU A 1 117 ? -7.486 -10.884 -16.353 1.00 91.00 117 GLU A C 1
ATOM 915 O O . GLU A 1 117 ? -6.778 -11.869 -16.155 1.00 91.00 117 GLU A O 1
ATOM 920 N N . GLY A 1 118 ? -8.261 -10.368 -15.395 1.00 90.19 118 GLY A N 1
ATOM 921 C CA . GLY A 1 118 ? -8.318 -10.911 -14.032 1.00 90.19 118 GLY A CA 1
ATOM 922 C C . GLY A 1 118 ? -7.176 -10.477 -13.104 1.00 90.19 118 GLY A C 1
ATOM 923 O O . GLY A 1 118 ? -7.081 -10.997 -11.993 1.00 90.19 118 GLY A O 1
ATOM 924 N N . SER A 1 119 ? -6.335 -9.520 -13.517 1.00 93.81 119 SER A N 1
ATOM 925 C CA . SER A 1 119 ? -5.239 -9.011 -12.684 1.00 93.81 119 SER A CA 1
ATOM 926 C C . SER A 1 119 ? -5.726 -8.389 -11.369 1.00 93.81 119 SER A C 1
ATOM 928 O O . SER A 1 119 ? -6.731 -7.673 -11.344 1.00 93.81 119 SER A O 1
ATOM 930 N N . ILE A 1 120 ? -4.972 -8.583 -10.284 1.00 95.00 120 ILE A N 1
ATOM 931 C CA . ILE A 1 120 ? -5.269 -7.994 -8.972 1.00 95.00 120 ILE A CA 1
ATOM 932 C C . ILE A 1 120 ? -4.507 -6.675 -8.835 1.00 95.00 120 ILE A C 1
ATOM 934 O O . ILE A 1 120 ? -3.410 -6.617 -8.276 1.00 95.00 120 ILE A O 1
ATOM 938 N N . LEU A 1 121 ? -5.143 -5.595 -9.296 1.00 95.81 121 LEU A N 1
ATOM 939 C CA . LEU A 1 121 ? -4.612 -4.224 -9.277 1.00 95.81 121 LEU A CA 1
ATOM 940 C C . LEU A 1 121 ? -4.649 -3.557 -7.892 1.00 95.81 121 LEU A C 1
ATOM 942 O O . LEU A 1 121 ? -4.613 -2.338 -7.784 1.00 95.81 121 LEU A O 1
ATOM 946 N N . LYS A 1 122 ? -4.750 -4.334 -6.817 1.00 95.00 122 LYS A N 1
ATOM 947 C CA . LYS A 1 122 ? -4.648 -3.834 -5.444 1.00 95.00 122 LYS A CA 1
ATOM 948 C C . LYS A 1 122 ? -3.266 -4.152 -4.924 1.00 95.00 122 LYS A C 1
ATOM 950 O O . LYS A 1 122 ? -2.901 -5.320 -4.950 1.00 95.00 122 LYS A O 1
ATOM 955 N N . VAL A 1 123 ? -2.534 -3.160 -4.440 1.00 95.88 123 VAL A N 1
ATOM 956 C CA . VAL A 1 123 ? -1.232 -3.325 -3.775 1.00 95.88 123 VAL A CA 1
ATOM 957 C C . VAL A 1 123 ? -1.288 -2.695 -2.391 1.00 95.88 123 VAL A C 1
ATOM 959 O O . VAL A 1 123 ? -2.042 -1.748 -2.182 1.00 95.88 123 VAL A O 1
ATOM 962 N N . SER A 1 124 ? -0.522 -3.209 -1.437 1.00 95.00 124 SER A N 1
ATOM 963 C CA . SER A 1 124 ? -0.561 -2.743 -0.049 1.00 95.00 124 SER A CA 1
ATOM 964 C C . SER A 1 124 ? 0.688 -1.977 0.396 1.00 95.00 124 SER A C 1
ATOM 966 O O . SER A 1 124 ? 1.795 -2.145 -0.121 1.00 95.00 124 SER A O 1
ATOM 968 N N . LEU A 1 125 ? 0.489 -1.103 1.381 1.00 95.12 125 LEU A N 1
ATOM 969 C CA . LEU A 1 125 ? 1.528 -0.455 2.173 1.00 95.12 125 LEU A CA 1
ATOM 970 C C . LEU A 1 125 ? 1.277 -0.749 3.650 1.00 95.12 125 LEU A C 1
ATOM 972 O O . LEU A 1 125 ? 0.144 -0.615 4.114 1.00 95.12 125 LEU A O 1
ATOM 976 N N . GLY A 1 126 ? 2.332 -1.062 4.395 1.00 89.38 126 GLY A N 1
ATOM 977 C CA . GLY A 1 126 ? 2.207 -1.441 5.800 1.00 89.38 126 GLY A CA 1
ATOM 978 C C . GLY A 1 126 ? 1.989 -2.941 6.007 1.00 89.38 126 GLY A C 1
ATOM 979 O O . GLY A 1 126 ? 1.828 -3.703 5.057 1.00 89.38 126 GLY A O 1
ATOM 980 N N . SER A 1 127 ? 2.077 -3.338 7.275 1.00 85.06 127 SER A N 1
ATOM 981 C CA . SER A 1 127 ? 2.425 -4.685 7.725 1.00 85.06 127 SER A CA 1
ATOM 982 C C . SER A 1 127 ? 1.624 -5.832 7.075 1.00 85.06 127 SER A C 1
ATOM 984 O O . SER A 1 127 ? 0.435 -5.685 6.805 1.00 85.06 127 SER A O 1
ATOM 986 N N . PRO A 1 128 ? 2.241 -7.017 6.874 1.00 83.62 128 PRO A N 1
ATOM 987 C CA . PRO A 1 128 ? 3.528 -7.458 7.432 1.00 83.62 128 PRO A CA 1
ATOM 988 C C . PRO A 1 128 ? 4.765 -6.881 6.731 1.00 83.62 128 PRO A C 1
ATOM 990 O O . PRO A 1 128 ? 5.801 -6.719 7.376 1.00 83.62 128 PRO A O 1
ATOM 993 N N . ASP A 1 129 ? 4.646 -6.508 5.460 1.00 90.88 129 ASP A N 1
ATOM 994 C CA . ASP A 1 129 ? 5.730 -5.914 4.680 1.00 90.88 129 ASP A CA 1
ATOM 995 C C . ASP A 1 129 ? 5.652 -4.382 4.695 1.00 90.88 129 ASP A C 1
ATOM 997 O O . ASP A 1 129 ? 4.611 -3.787 4.942 1.00 90.88 129 ASP A O 1
ATOM 1001 N N . ILE A 1 130 ? 6.762 -3.691 4.435 1.00 93.81 130 ILE A N 1
ATOM 1002 C CA . ILE A 1 130 ? 6.743 -2.215 4.380 1.00 93.81 130 ILE A CA 1
ATOM 1003 C C . ILE A 1 130 ? 6.028 -1.738 3.103 1.00 93.81 130 ILE A C 1
ATOM 1005 O O . ILE A 1 130 ? 5.316 -0.734 3.115 1.00 93.81 130 ILE A O 1
ATOM 1009 N N . VAL A 1 131 ? 6.224 -2.465 2.001 1.00 95.81 131 VAL A N 1
ATOM 1010 C CA . VAL A 1 131 ? 5.650 -2.209 0.675 1.00 95.81 131 VAL A CA 1
ATOM 1011 C C . VAL A 1 131 ? 5.338 -3.560 0.039 1.00 95.81 131 VAL A C 1
ATOM 1013 O O . VAL A 1 131 ? 6.168 -4.464 0.132 1.00 95.81 131 VAL A O 1
ATOM 1016 N N . ASP A 1 132 ? 4.197 -3.686 -0.642 1.00 96.25 132 ASP A N 1
ATOM 1017 C CA . ASP A 1 132 ? 3.862 -4.874 -1.435 1.00 96.25 132 ASP A CA 1
ATOM 1018 C C . ASP A 1 132 ? 4.999 -5.201 -2.414 1.00 96.25 132 ASP A C 1
ATOM 1020 O O . ASP A 1 132 ? 5.411 -4.376 -3.242 1.00 96.25 132 ASP A O 1
ATOM 1024 N N . GLY A 1 133 ? 5.509 -6.428 -2.327 1.00 96.25 133 GLY A N 1
ATOM 1025 C CA . GLY A 1 133 ? 6.614 -6.872 -3.163 1.00 96.25 133 GLY A CA 1
ATOM 1026 C C . GLY A 1 133 ? 6.299 -6.803 -4.658 1.00 96.25 133 GLY A C 1
ATOM 1027 O O . GLY A 1 133 ? 7.188 -6.512 -5.457 1.00 96.25 133 GLY A O 1
ATOM 1028 N N . ARG A 1 134 ? 5.035 -6.983 -5.065 1.00 96.81 134 ARG A N 1
ATOM 1029 C CA . ARG A 1 134 ? 4.625 -6.852 -6.472 1.00 96.81 134 ARG A CA 1
ATOM 1030 C C . ARG A 1 134 ? 4.780 -5.419 -6.963 1.00 96.81 134 ARG A C 1
ATOM 1032 O O . ARG A 1 134 ? 5.233 -5.218 -8.086 1.00 96.81 134 ARG A O 1
ATOM 1039 N N . LEU A 1 135 ? 4.473 -4.431 -6.119 1.00 97.00 135 LEU A N 1
ATOM 1040 C CA . LEU A 1 135 ? 4.691 -3.020 -6.441 1.00 97.00 135 LEU A CA 1
ATOM 1041 C C . LEU A 1 135 ? 6.189 -2.720 -6.591 1.00 97.00 135 LEU A C 1
ATOM 1043 O O . LEU A 1 135 ? 6.585 -2.073 -7.559 1.00 97.00 135 LEU A O 1
ATOM 1047 N N . LEU A 1 136 ? 7.029 -3.221 -5.679 1.00 96.12 136 LEU A N 1
ATOM 1048 C CA . LEU A 1 136 ? 8.486 -3.054 -5.770 1.00 96.12 136 LEU A CA 1
ATOM 1049 C C . LEU A 1 136 ? 9.052 -3.675 -7.051 1.00 96.12 136 LEU A C 1
ATOM 1051 O O . LEU A 1 136 ? 9.799 -3.014 -7.776 1.00 96.12 136 LEU A O 1
ATOM 1055 N N . ALA A 1 137 ? 8.670 -4.917 -7.351 1.00 96.12 137 ALA A N 1
ATOM 1056 C CA . ALA A 1 137 ? 9.100 -5.622 -8.551 1.00 96.12 137 ALA A CA 1
ATOM 1057 C C . ALA A 1 137 ? 8.657 -4.887 -9.819 1.00 96.12 137 ALA A C 1
ATOM 1059 O O . ALA A 1 137 ? 9.480 -4.642 -10.699 1.00 96.12 137 ALA A O 1
ATOM 1060 N N . ALA A 1 138 ? 7.395 -4.456 -9.881 1.00 95.94 138 ALA A N 1
ATOM 1061 C CA . ALA A 1 138 ? 6.869 -3.693 -11.006 1.00 95.94 138 ALA A CA 1
ATOM 1062 C C . ALA A 1 138 ? 7.651 -2.393 -11.231 1.00 95.94 138 ALA A C 1
ATOM 1064 O O . ALA A 1 138 ? 8.078 -2.125 -12.349 1.00 95.94 138 ALA A O 1
ATOM 1065 N N . LEU A 1 139 ? 7.909 -1.609 -10.178 1.00 95.25 139 LEU A N 1
ATOM 1066 C CA . LEU A 1 139 ? 8.687 -0.371 -10.292 1.00 95.25 139 LEU A CA 1
ATOM 1067 C C . LEU A 1 139 ? 10.117 -0.631 -10.780 1.00 95.25 139 LEU A C 1
ATOM 1069 O O . LEU A 1 139 ? 10.608 0.091 -11.644 1.00 95.25 139 LEU A O 1
ATOM 1073 N N . ARG A 1 140 ? 10.778 -1.674 -10.267 1.00 94.31 140 ARG A N 1
ATOM 1074 C CA . ARG A 1 140 ? 12.128 -2.077 -10.697 1.00 94.31 140 ARG A CA 1
ATOM 1075 C C . ARG A 1 140 ? 12.158 -2.459 -12.179 1.00 94.31 140 ARG A C 1
ATOM 1077 O O . ARG A 1 140 ? 13.032 -1.991 -12.901 1.00 94.31 140 ARG A O 1
ATOM 1084 N N . VAL A 1 141 ? 11.193 -3.261 -12.627 1.00 94.06 141 VAL A N 1
ATOM 1085 C CA . VAL A 1 141 ? 11.047 -3.708 -14.024 1.00 94.06 141 VAL A CA 1
ATOM 1086 C C . VAL A 1 141 ? 10.773 -2.530 -14.956 1.00 94.06 141 VAL A C 1
ATOM 1088 O O . VAL A 1 141 ? 11.398 -2.415 -16.007 1.00 94.06 141 VAL A O 1
ATOM 1091 N N . LEU A 1 142 ? 9.867 -1.636 -14.559 1.00 93.00 142 LEU A N 1
ATOM 1092 C CA . LEU A 1 142 ? 9.420 -0.512 -15.383 1.00 93.00 142 LEU A CA 1
ATOM 1093 C C . LEU A 1 142 ? 10.476 0.589 -15.509 1.00 93.00 142 LEU A C 1
ATOM 1095 O O . LEU A 1 142 ? 10.531 1.276 -16.525 1.00 93.00 142 LEU A O 1
ATOM 1099 N N . LEU A 1 143 ? 11.343 0.727 -14.505 1.00 91.56 143 LEU A N 1
ATOM 1100 C CA . LEU A 1 143 ? 12.487 1.637 -14.550 1.00 91.56 143 LEU A CA 1
ATOM 1101 C C . LEU A 1 143 ? 13.693 1.052 -15.297 1.00 91.56 143 LEU A C 1
ATOM 1103 O O . LEU A 1 143 ? 14.583 1.808 -15.685 1.00 91.56 143 LEU A O 1
ATOM 1107 N N . ALA A 1 144 ? 13.762 -0.268 -15.479 1.00 90.50 144 ALA A N 1
ATOM 1108 C CA . ALA A 1 144 ? 14.872 -0.914 -16.164 1.00 90.50 144 ALA A CA 1
ATOM 1109 C C . ALA A 1 144 ? 14.775 -0.733 -17.686 1.00 90.50 144 ALA A C 1
ATOM 1111 O O . ALA A 1 144 ? 13.737 -0.979 -18.295 1.00 90.50 144 ALA A O 1
ATOM 1112 N N . ALA A 1 145 ? 15.892 -0.348 -18.306 1.00 85.88 145 ALA A N 1
ATOM 1113 C CA . ALA A 1 145 ? 16.002 -0.238 -19.761 1.00 85.88 145 ALA A CA 1
ATOM 1114 C C . ALA A 1 145 ? 16.450 -1.549 -20.429 1.00 85.88 145 ALA A C 1
ATOM 1116 O O . ALA A 1 145 ? 16.167 -1.768 -21.605 1.00 85.88 145 ALA A O 1
ATOM 1117 N N . ASP A 1 146 ? 17.169 -2.399 -19.689 1.00 88.12 146 ASP A N 1
ATOM 1118 C CA . ASP A 1 146 ? 17.763 -3.633 -20.199 1.00 88.12 146 ASP A CA 1
ATOM 1119 C C . ASP A 1 146 ? 17.011 -4.862 -19.659 1.00 88.12 146 ASP A C 1
ATOM 1121 O O . ASP A 1 146 ? 17.043 -5.099 -18.444 1.00 88.12 146 ASP A O 1
ATOM 1125 N N . PRO A 1 147 ? 16.362 -5.665 -20.523 1.00 91.62 147 PRO A N 1
ATOM 1126 C CA . PRO A 1 147 ? 15.709 -6.893 -20.094 1.00 91.62 147 PRO A CA 1
ATOM 1127 C C . PRO A 1 147 ? 16.708 -7.890 -19.495 1.00 91.62 147 PRO A C 1
ATOM 1129 O O . PRO A 1 147 ? 16.371 -8.553 -18.515 1.00 91.62 147 PRO A O 1
ATOM 1132 N N . GLU A 1 148 ? 17.938 -7.989 -20.003 1.00 91.19 148 GLU A N 1
ATOM 1133 C CA . GLU A 1 148 ? 18.918 -8.976 -19.524 1.00 91.19 148 GLU A CA 1
ATOM 1134 C C . GLU A 1 148 ? 19.334 -8.715 -18.073 1.00 91.19 148 GLU A C 1
ATOM 1136 O O . GLU A 1 148 ? 19.592 -9.646 -17.310 1.00 91.19 148 GLU A O 1
ATOM 1141 N N . ALA A 1 149 ? 19.376 -7.448 -17.653 1.00 90.50 149 ALA A N 1
ATOM 1142 C CA . ALA A 1 149 ? 19.619 -7.084 -16.262 1.00 90.50 149 ALA A CA 1
ATOM 1143 C C . ALA A 1 149 ? 18.508 -7.588 -15.328 1.00 90.50 149 ALA A C 1
ATOM 1145 O O . ALA A 1 149 ? 18.803 -8.013 -14.215 1.00 90.50 149 ALA A O 1
ATOM 1146 N N . VAL A 1 150 ? 17.252 -7.581 -15.782 1.00 92.69 150 VAL A N 1
ATOM 1147 C CA . VAL A 1 150 ? 16.094 -8.023 -14.991 1.00 92.69 150 VAL A CA 1
ATOM 1148 C C . VAL A 1 150 ? 15.993 -9.548 -14.956 1.00 92.69 150 VAL A C 1
ATOM 1150 O O . VAL A 1 150 ? 15.834 -10.118 -13.880 1.00 92.69 150 VAL A O 1
ATOM 1153 N N . HIS A 1 151 ? 16.157 -10.218 -16.100 1.00 91.81 151 HIS A N 1
ATOM 1154 C CA . HIS A 1 151 ? 16.006 -11.677 -16.226 1.00 91.81 151 HIS A CA 1
ATOM 1155 C C . HIS A 1 151 ? 17.070 -12.486 -15.464 1.00 91.81 151 HIS A C 1
ATOM 1157 O O . HIS A 1 151 ? 16.888 -13.679 -15.232 1.00 91.81 151 HIS A O 1
ATOM 1163 N N . LYS A 1 152 ? 18.168 -11.854 -15.028 1.00 92.38 152 LYS A N 1
ATOM 1164 C CA . LYS A 1 152 ? 19.171 -12.469 -14.138 1.00 92.38 152 LYS A CA 1
ATOM 1165 C C . LYS A 1 152 ? 18.658 -12.727 -12.721 1.00 92.38 152 LYS A C 1
ATOM 1167 O O . LYS A 1 152 ? 19.292 -13.482 -11.985 1.00 92.38 152 LYS A O 1
ATOM 1172 N N . HIS A 1 153 ? 17.562 -12.087 -12.325 1.00 92.88 153 HIS A N 1
ATOM 1173 C CA . HIS A 1 153 ? 16.990 -12.194 -10.990 1.00 92.88 153 HIS A CA 1
ATOM 1174 C C . HIS A 1 153 ? 15.667 -12.956 -11.033 1.00 92.88 153 HIS A C 1
ATOM 1176 O O . HIS A 1 153 ? 14.876 -12.805 -11.961 1.00 92.88 153 HIS A O 1
ATOM 1182 N N . ASP A 1 154 ? 15.404 -13.755 -10.000 1.00 93.19 154 ASP A N 1
ATOM 1183 C CA . ASP A 1 154 ? 14.088 -14.355 -9.817 1.00 93.19 154 ASP A CA 1
ATOM 1184 C C . ASP A 1 154 ? 13.074 -13.312 -9.305 1.00 93.19 154 ASP A C 1
ATOM 1186 O O . ASP A 1 154 ? 13.426 -12.273 -8.732 1.00 93.19 154 ASP A O 1
ATOM 1190 N N . LEU A 1 155 ? 11.780 -13.594 -9.493 1.00 93.50 155 LEU A N 1
ATOM 1191 C CA . LEU A 1 155 ? 10.709 -12.693 -9.050 1.00 93.50 155 LEU A CA 1
ATOM 1192 C C . LEU A 1 155 ? 10.767 -12.426 -7.545 1.00 93.50 155 LEU A C 1
ATOM 1194 O O . LEU A 1 155 ? 10.512 -11.307 -7.112 1.00 93.50 155 LEU A O 1
ATOM 1198 N N . LYS A 1 156 ? 11.154 -13.421 -6.741 1.00 94.12 156 LYS A N 1
ATOM 1199 C CA . LYS A 1 156 ? 11.254 -13.268 -5.288 1.00 94.12 156 LYS A CA 1
ATOM 1200 C C . LYS A 1 156 ? 12.291 -12.209 -4.901 1.00 94.12 156 LYS A C 1
ATOM 1202 O O . LYS A 1 156 ? 12.003 -11.367 -4.052 1.00 94.12 156 LYS A O 1
ATOM 1207 N N . THR A 1 157 ? 13.455 -12.199 -5.550 1.00 94.00 157 THR A N 1
ATOM 1208 C CA . THR A 1 157 ? 14.472 -11.157 -5.347 1.00 94.00 157 THR A CA 1
ATOM 1209 C C . THR A 1 157 ? 13.953 -9.790 -5.788 1.00 94.00 157 THR A C 1
ATOM 1211 O O . THR A 1 157 ? 14.135 -8.802 -5.077 1.00 94.00 157 THR A O 1
ATOM 1214 N N . LEU A 1 158 ? 13.246 -9.720 -6.921 1.00 94.56 158 LEU A N 1
ATOM 1215 C CA . LEU A 1 158 ? 12.637 -8.477 -7.405 1.00 94.56 158 LEU A CA 1
ATOM 1216 C C . LEU A 1 158 ? 11.493 -7.971 -6.519 1.00 94.56 158 LEU A C 1
ATOM 1218 O O . LEU A 1 158 ? 11.221 -6.774 -6.540 1.00 94.56 158 LEU A O 1
ATOM 1222 N N . MET A 1 159 ? 10.851 -8.828 -5.729 1.00 95.50 159 MET A N 1
ATOM 1223 C CA . MET A 1 159 ? 9.798 -8.447 -4.785 1.00 95.50 159 MET A CA 1
ATOM 1224 C C . MET A 1 159 ? 10.334 -8.062 -3.400 1.00 95.50 159 MET A C 1
ATOM 1226 O O . MET A 1 159 ? 9.643 -7.394 -2.639 1.00 95.50 159 MET A O 1
ATOM 1230 N N . SER A 1 160 ? 11.560 -8.460 -3.061 1.00 93.69 160 SER A N 1
ATOM 1231 C CA . SER A 1 160 ? 12.105 -8.264 -1.718 1.00 93.69 160 SER A CA 1
ATOM 1232 C C . SER A 1 160 ? 12.633 -6.845 -1.481 1.00 93.69 160 SER A C 1
ATOM 1234 O O . SER A 1 160 ? 13.291 -6.259 -2.345 1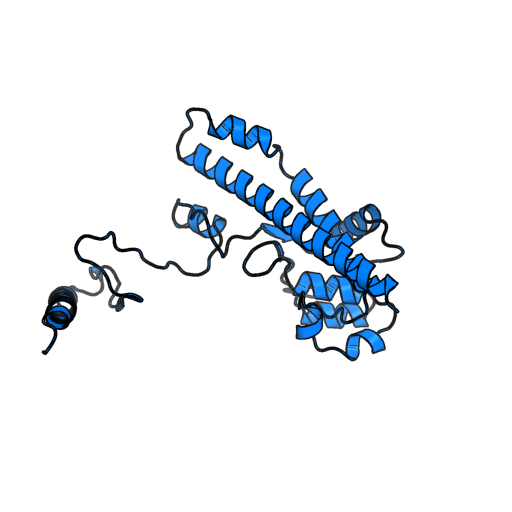.00 93.69 160 SER A O 1
ATOM 1236 N N . LEU A 1 161 ? 12.418 -6.304 -0.279 1.00 91.00 161 LEU A N 1
ATOM 1237 C CA . LEU A 1 161 ? 13.020 -5.052 0.202 1.00 91.00 161 LEU A CA 1
ATOM 1238 C C . LEU A 1 161 ? 14.331 -5.317 0.975 1.00 91.00 161 LEU A C 1
ATOM 1240 O O . LEU A 1 161 ? 14.613 -4.696 2.000 1.00 91.00 161 LEU A O 1
ATOM 1244 N N . ASP A 1 162 ? 15.136 -6.265 0.501 1.00 82.50 162 ASP A N 1
ATOM 1245 C CA . ASP A 1 162 ? 16.387 -6.648 1.154 1.00 82.50 162 ASP A CA 1
ATOM 1246 C C . ASP A 1 162 ? 17.486 -5.580 1.046 1.00 82.50 162 ASP A C 1
ATOM 1248 O O . ASP A 1 162 ? 17.422 -4.612 0.278 1.00 82.50 162 ASP A O 1
ATOM 1252 N N . ALA A 1 163 ? 18.548 -5.766 1.838 1.00 73.25 163 ALA A N 1
ATOM 1253 C CA . ALA A 1 163 ? 19.707 -4.876 1.873 1.00 73.25 163 ALA A CA 1
ATOM 1254 C C . ALA A 1 163 ? 20.469 -4.802 0.533 1.00 73.25 163 ALA A C 1
ATOM 1256 O O . ALA A 1 163 ? 21.107 -3.780 0.256 1.00 73.25 163 ALA A O 1
ATOM 1257 N N . GLN A 1 164 ? 20.366 -5.829 -0.310 1.00 80.19 164 GLN A N 1
ATOM 1258 C CA . GLN A 1 164 ? 20.969 -5.879 -1.639 1.00 80.19 164 GLN A CA 1
ATOM 1259 C C . GLN A 1 164 ? 20.008 -5.272 -2.670 1.00 80.19 164 GLN A C 1
ATOM 1261 O O . GLN A 1 164 ? 18.886 -5.736 -2.812 1.00 80.19 164 GLN A O 1
ATOM 1266 N N . ALA A 1 165 ? 20.437 -4.221 -3.373 1.00 89.00 165 ALA A N 1
ATOM 1267 C CA . ALA A 1 165 ? 19.660 -3.595 -4.444 1.00 89.00 165 ALA A CA 1
ATOM 1268 C C . ALA A 1 165 ? 19.793 -4.430 -5.736 1.00 89.00 165 ALA A C 1
ATOM 1270 O O . ALA A 1 165 ? 20.874 -4.384 -6.331 1.00 89.00 165 ALA A O 1
ATOM 1271 N N . PRO A 1 166 ? 18.759 -5.173 -6.191 1.00 89.75 166 PRO A N 1
ATOM 1272 C CA . PRO A 1 166 ? 18.922 -6.193 -7.235 1.00 89.75 166 PRO A CA 1
ATOM 1273 C C . PRO A 1 166 ? 19.444 -5.620 -8.554 1.00 89.75 166 PRO A C 1
ATOM 1275 O O . PRO A 1 166 ? 20.438 -6.092 -9.091 1.00 89.75 166 PRO A O 1
ATOM 1278 N N . LEU A 1 167 ? 18.841 -4.518 -9.008 1.00 90.38 167 LEU A N 1
ATOM 1279 C CA . LEU A 1 167 ? 19.230 -3.815 -10.236 1.00 90.38 167 LEU A CA 1
ATOM 1280 C C . LEU A 1 167 ? 20.254 -2.695 -9.981 1.00 90.38 167 LEU A C 1
ATOM 1282 O O . LEU A 1 167 ? 20.525 -1.871 -10.849 1.00 90.38 167 LEU A O 1
ATOM 1286 N N . GLY A 1 168 ? 20.823 -2.638 -8.776 1.00 90.88 168 GLY A N 1
ATOM 1287 C CA . GLY A 1 168 ? 21.763 -1.609 -8.348 1.00 90.88 168 GLY A CA 1
ATOM 1288 C C . GLY A 1 168 ? 21.118 -0.411 -7.628 1.00 90.88 168 GLY A C 1
ATOM 1289 O O . GLY A 1 168 ? 19.913 -0.157 -7.726 1.00 90.88 168 GLY A O 1
ATOM 1290 N N . PRO A 1 169 ? 21.928 0.370 -6.889 1.00 91.25 169 PRO A N 1
ATOM 1291 C CA . PRO A 1 169 ? 21.441 1.372 -5.935 1.00 91.25 169 PRO A CA 1
ATOM 1292 C C . PRO A 1 169 ? 20.709 2.552 -6.586 1.00 91.25 169 PRO A C 1
ATOM 1294 O O . PRO A 1 169 ? 19.886 3.195 -5.939 1.00 91.25 169 PRO A O 1
ATOM 1297 N N . THR A 1 170 ? 20.984 2.851 -7.859 1.00 89.81 170 THR A N 1
ATOM 1298 C CA . THR A 1 170 ? 20.350 3.977 -8.567 1.00 89.81 170 THR A CA 1
ATOM 1299 C C . THR A 1 170 ? 18.902 3.666 -8.949 1.00 89.81 170 THR A C 1
ATOM 1301 O O . THR A 1 170 ? 18.018 4.493 -8.711 1.00 89.81 170 THR A O 1
ATOM 1304 N N . PHE A 1 171 ? 18.650 2.469 -9.486 1.00 89.56 171 PHE A N 1
ATOM 1305 C CA . PHE A 1 171 ? 17.300 1.997 -9.800 1.00 89.56 171 PHE A CA 1
ATOM 1306 C C . PHE A 1 171 ? 16.488 1.805 -8.524 1.00 89.56 171 PHE A C 1
ATOM 1308 O O . PHE A 1 171 ? 15.367 2.296 -8.434 1.00 89.56 171 PHE A O 1
ATOM 1315 N N . GLU A 1 172 ? 17.102 1.209 -7.500 1.00 93.50 172 GLU A N 1
ATOM 1316 C CA . GLU A 1 172 ? 16.466 1.018 -6.198 1.00 93.50 172 GLU A CA 1
ATOM 1317 C C . GLU A 1 172 ? 16.049 2.353 -5.569 1.00 93.50 172 GLU A C 1
ATOM 1319 O O . GLU A 1 172 ? 14.901 2.529 -5.170 1.00 93.50 172 GLU A O 1
ATOM 1324 N N . ALA A 1 173 ? 16.940 3.348 -5.547 1.00 93.50 173 ALA A N 1
ATOM 1325 C CA . ALA A 1 173 ? 16.597 4.665 -5.026 1.00 93.50 173 ALA A CA 1
ATOM 1326 C C . ALA A 1 173 ? 15.498 5.358 -5.849 1.00 93.50 173 ALA A C 1
ATOM 1328 O O . ALA A 1 173 ? 14.734 6.139 -5.292 1.00 93.50 173 ALA A O 1
ATOM 1329 N N . SER A 1 174 ? 15.410 5.104 -7.156 1.00 93.56 174 SER A N 1
ATOM 1330 C CA . SER A 1 174 ? 14.358 5.671 -8.010 1.00 93.56 174 SER A CA 1
ATOM 1331 C C . SER A 1 174 ? 13.006 5.014 -7.735 1.00 93.56 174 SER A C 1
ATOM 1333 O O . SER A 1 174 ? 12.048 5.727 -7.454 1.00 93.56 174 SER A O 1
ATOM 1335 N N . ALA A 1 175 ? 12.952 3.679 -7.672 1.00 94.88 175 ALA A N 1
ATOM 1336 C CA . ALA A 1 175 ? 11.750 2.933 -7.297 1.00 94.88 175 ALA A CA 1
ATOM 1337 C C . ALA A 1 175 ? 11.226 3.377 -5.923 1.00 94.88 175 ALA A C 1
ATOM 1339 O O . ALA A 1 175 ? 10.056 3.723 -5.772 1.00 94.88 175 ALA A O 1
ATOM 1340 N N . LEU A 1 176 ? 12.111 3.467 -4.928 1.00 96.00 176 LEU A N 1
ATOM 1341 C CA . LEU A 1 176 ? 11.752 3.892 -3.578 1.00 96.00 176 LEU A CA 1
ATOM 1342 C C . LEU A 1 176 ? 11.286 5.353 -3.505 1.00 96.00 176 LEU A C 1
ATOM 1344 O O . LEU A 1 176 ? 10.376 5.662 -2.737 1.00 96.00 176 LEU A O 1
ATOM 1348 N N . ARG A 1 177 ? 11.855 6.264 -4.308 1.00 95.88 177 ARG A N 1
ATOM 1349 C CA . ARG A 1 177 ? 11.341 7.642 -4.403 1.00 95.88 177 ARG A CA 1
ATOM 1350 C C . ARG A 1 177 ? 9.946 7.686 -5.023 1.00 95.88 177 ARG A C 1
ATOM 1352 O O . ARG A 1 177 ? 9.116 8.450 -4.536 1.00 95.88 177 ARG A O 1
ATOM 1359 N N . THR A 1 178 ? 9.661 6.851 -6.021 1.00 95.69 178 THR A N 1
ATOM 1360 C CA . THR A 1 178 ? 8.305 6.716 -6.569 1.00 95.69 178 THR A CA 1
ATOM 1361 C C . THR A 1 178 ? 7.328 6.222 -5.500 1.00 95.69 178 THR A C 1
ATOM 1363 O O . THR A 1 178 ? 6.258 6.806 -5.351 1.00 95.69 178 THR A O 1
ATOM 1366 N N . VAL A 1 179 ? 7.709 5.243 -4.666 1.00 96.75 179 VAL A N 1
ATOM 1367 C CA . VAL A 1 179 ? 6.868 4.812 -3.529 1.00 96.75 179 VAL A CA 1
ATOM 1368 C C . VAL A 1 179 ? 6.658 5.938 -2.508 1.00 96.75 179 VAL A C 1
ATOM 1370 O O . VAL A 1 179 ? 5.541 6.120 -2.027 1.00 96.75 179 VAL A O 1
ATOM 1373 N N . LEU A 1 180 ? 7.682 6.746 -2.199 1.00 96.94 180 LEU A N 1
ATOM 1374 C CA . LEU A 1 180 ? 7.515 7.922 -1.330 1.00 96.94 180 LEU A CA 1
ATOM 1375 C C . LEU A 1 180 ? 6.505 8.924 -1.894 1.00 96.94 180 LEU A C 1
ATOM 1377 O O . LEU A 1 180 ? 5.690 9.460 -1.141 1.00 96.94 180 LEU A O 1
ATOM 1381 N N . ALA A 1 181 ? 6.548 9.175 -3.201 1.00 96.56 181 ALA A N 1
ATOM 1382 C CA . ALA A 1 181 ? 5.592 10.054 -3.858 1.00 96.56 181 ALA A CA 1
ATOM 1383 C C . ALA A 1 181 ? 4.173 9.463 -3.843 1.00 96.56 181 ALA A C 1
ATOM 1385 O O . ALA A 1 181 ? 3.229 10.190 -3.541 1.00 96.56 181 ALA A O 1
ATOM 1386 N N . LEU A 1 182 ? 4.016 8.149 -4.051 1.00 96.19 182 LEU A N 1
ATOM 1387 C CA . LEU A 1 182 ? 2.727 7.462 -3.891 1.00 96.19 182 LEU A CA 1
ATOM 1388 C C . LEU A 1 182 ? 2.171 7.614 -2.473 1.00 96.19 182 LEU A C 1
ATOM 1390 O O . LEU A 1 182 ? 0.995 7.923 -2.311 1.00 96.19 182 LEU A O 1
ATOM 1394 N N . CYS A 1 183 ? 3.013 7.473 -1.448 1.00 97.12 183 CYS A N 1
ATOM 1395 C CA . CYS A 1 183 ? 2.615 7.700 -0.058 1.00 97.12 183 CYS A CA 1
ATOM 1396 C C . CYS A 1 183 ? 2.132 9.143 0.166 1.00 97.12 183 CYS A C 1
ATOM 1398 O O . CYS A 1 183 ? 1.114 9.371 0.818 1.00 97.12 183 CYS A O 1
ATOM 1400 N N . ALA A 1 184 ? 2.841 10.126 -0.397 1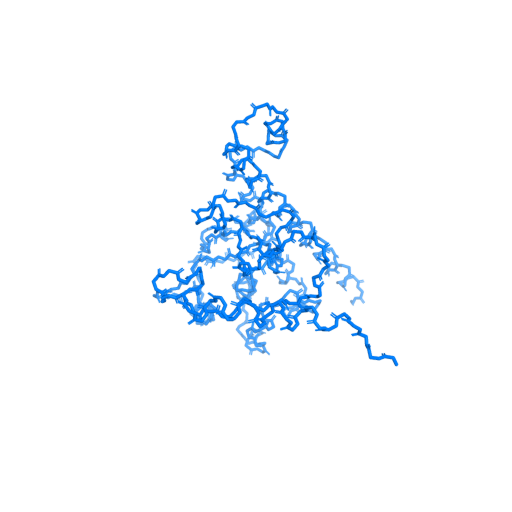.00 96.38 184 ALA A N 1
ATOM 1401 C CA . ALA A 1 184 ? 2.460 11.530 -0.295 1.00 96.38 184 ALA A CA 1
ATOM 1402 C C . ALA A 1 184 ? 1.122 11.823 -0.993 1.00 96.38 184 ALA A C 1
ATOM 1404 O O . ALA A 1 184 ? 0.308 12.568 -0.448 1.00 96.38 184 ALA A O 1
ATOM 1405 N N . ILE A 1 185 ? 0.876 11.225 -2.163 1.00 94.75 185 ILE A N 1
ATOM 1406 C CA . ILE A 1 185 ? -0.408 11.321 -2.873 1.00 94.75 185 ILE A CA 1
ATOM 1407 C C . ILE A 1 185 ? -1.514 10.646 -2.052 1.00 94.75 185 ILE A C 1
ATOM 1409 O O . ILE A 1 185 ? -2.549 11.258 -1.801 1.00 94.75 185 ILE A O 1
ATOM 1413 N N . ALA A 1 186 ? -1.278 9.433 -1.544 1.00 95.00 186 ALA A N 1
ATOM 1414 C CA . ALA A 1 186 ? -2.232 8.706 -0.707 1.00 95.00 186 ALA A CA 1
ATOM 1415 C C . ALA A 1 186 ? -2.641 9.507 0.542 1.00 95.00 186 ALA A C 1
ATOM 1417 O O . ALA A 1 186 ? -3.822 9.561 0.881 1.00 95.00 186 ALA A O 1
ATOM 1418 N N . LEU A 1 187 ? -1.698 10.199 1.194 1.00 96.06 187 LEU A N 1
ATOM 1419 C CA . LEU A 1 187 ? -1.998 11.091 2.320 1.00 96.06 187 LEU A CA 1
ATOM 1420 C C . LEU A 1 187 ? -2.863 12.295 1.922 1.00 96.06 187 LEU A C 1
ATOM 1422 O O . LEU A 1 187 ? -3.706 12.717 2.711 1.00 96.06 187 LEU A O 1
ATOM 1426 N N . GLN A 1 188 ? -2.684 12.841 0.717 1.00 94.00 188 GLN A N 1
ATOM 1427 C CA . GLN A 1 188 ? -3.476 13.974 0.219 1.00 94.00 188 GLN A CA 1
ATOM 1428 C C . GLN A 1 188 ? -4.927 13.599 -0.101 1.00 94.00 188 GLN A C 1
ATOM 1430 O O . GLN A 1 188 ? -5.792 14.469 -0.077 1.00 94.00 188 GLN A O 1
ATOM 1435 N N . HIS A 1 189 ? -5.217 12.318 -0.345 1.00 92.81 189 HIS A N 1
ATOM 1436 C CA . HIS A 1 189 ? -6.589 11.845 -0.538 1.00 92.81 189 HIS A CA 1
ATOM 1437 C C . HIS A 1 189 ? -7.423 11.835 0.754 1.00 92.81 189 HIS A C 1
ATOM 1439 O O . HIS A 1 189 ? -8.651 11.748 0.694 1.00 92.81 189 HIS A O 1
ATOM 1445 N N . PHE A 1 190 ? -6.800 11.951 1.932 1.00 94.94 190 PHE A N 1
ATOM 1446 C CA . PHE A 1 190 ? -7.546 12.114 3.175 1.00 94.94 190 PHE A CA 1
ATOM 1447 C C . PHE A 1 190 ? -8.069 13.546 3.309 1.00 94.94 190 PHE A C 1
ATOM 1449 O O . PHE A 1 190 ? -7.313 14.511 3.312 1.00 94.94 190 PHE A O 1
ATOM 1456 N N . HIS A 1 191 ? -9.374 13.672 3.544 1.00 94.25 191 HIS A N 1
ATOM 1457 C CA . HIS A 1 191 ? -10.044 14.960 3.759 1.00 94.25 191 HIS A CA 1
ATOM 1458 C C . HIS A 1 191 ? -9.613 15.686 5.048 1.00 94.25 191 HIS A C 1
ATOM 1460 O O . HIS A 1 191 ? -9.952 16.851 5.238 1.00 94.25 191 HIS A O 1
ATOM 1466 N N . THR A 1 192 ? -8.903 15.006 5.953 1.00 96.19 192 THR A N 1
ATOM 1467 C CA . THR A 1 192 ? -8.436 15.554 7.232 1.00 96.19 192 THR A CA 1
ATOM 1468 C C . THR A 1 192 ? -6.963 15.244 7.452 1.00 96.19 192 THR A C 1
ATOM 1470 O O . THR A 1 192 ? -6.466 14.176 7.072 1.00 96.19 192 THR A O 1
ATOM 1473 N N . LYS A 1 193 ? -6.258 16.135 8.150 1.00 95.50 193 LYS A N 1
ATOM 1474 C CA . LYS A 1 193 ? -4.873 15.917 8.582 1.00 95.50 193 LYS A CA 1
ATOM 1475 C C . LYS A 1 193 ? -4.825 15.060 9.846 1.00 95.50 193 LYS A C 1
ATOM 1477 O O . LYS A 1 193 ? -5.846 14.729 10.443 1.00 95.50 193 LYS A O 1
ATOM 1482 N N . ILE A 1 194 ? -3.626 14.641 10.242 1.00 96.00 194 ILE A N 1
ATOM 1483 C CA . ILE A 1 194 ? -3.406 13.880 11.486 1.00 96.00 194 ILE A CA 1
ATOM 1484 C C . ILE A 1 194 ? -3.877 14.691 12.701 1.00 96.00 194 ILE A C 1
ATOM 1486 O O . ILE A 1 194 ? -4.680 14.199 13.485 1.00 96.00 194 ILE A O 1
ATOM 1490 N N . MET A 1 195 ? -3.463 15.960 12.794 1.00 95.62 195 MET A N 1
ATOM 1491 C CA . MET A 1 195 ? -3.829 16.846 13.907 1.00 95.62 195 MET A CA 1
ATOM 1492 C C . MET A 1 195 ? -5.342 17.071 14.023 1.00 95.62 195 MET A C 1
ATOM 1494 O O . MET A 1 195 ? -5.864 17.166 15.132 1.00 95.62 195 MET A O 1
ATOM 1498 N N . ASP A 1 196 ? -6.045 17.135 12.888 1.00 95.69 196 ASP A N 1
ATOM 1499 C CA . ASP A 1 196 ? -7.502 17.291 12.868 1.00 95.69 196 ASP A CA 1
ATOM 1500 C C . ASP A 1 196 ? -8.180 16.064 13.496 1.00 95.69 196 ASP A C 1
ATOM 1502 O O . ASP A 1 196 ? -9.074 16.198 14.327 1.00 95.69 196 ASP A O 1
ATOM 1506 N N .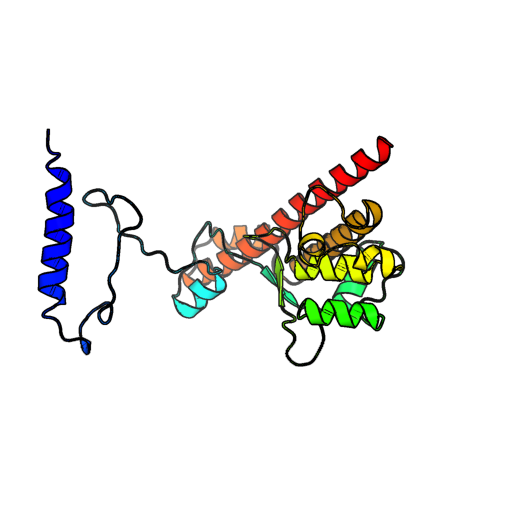 ASP A 1 197 ? -7.714 14.858 13.159 1.00 96.38 197 ASP A N 1
ATOM 1507 C CA . ASP A 1 197 ? -8.250 13.609 13.711 1.00 96.38 197 ASP A CA 1
ATOM 1508 C C . ASP A 1 197 ? -7.945 13.454 15.201 1.00 96.38 197 ASP A C 1
ATOM 1510 O O . ASP A 1 197 ? -8.814 13.038 15.966 1.00 96.38 197 ASP A O 1
ATOM 1514 N N . GLU A 1 198 ? -6.748 13.839 15.642 1.00 95.50 198 GLU A N 1
ATOM 1515 C CA . GLU A 1 198 ? -6.403 13.870 17.065 1.00 95.50 198 GLU A CA 1
ATOM 1516 C C . GLU A 1 198 ? -7.281 14.852 17.847 1.00 95.50 198 GLU A C 1
ATOM 1518 O O . GLU A 1 198 ? -7.675 14.563 18.977 1.00 95.50 198 GLU A O 1
ATOM 1523 N N . ALA A 1 199 ? -7.601 16.013 17.266 1.00 94.69 199 ALA A N 1
ATOM 1524 C CA . ALA A 1 199 ? -8.507 16.979 17.877 1.00 94.69 199 ALA A CA 1
ATOM 1525 C C . ALA A 1 199 ? -9.936 16.425 17.973 1.00 94.69 199 ALA A C 1
ATOM 1527 O O . ALA A 1 199 ? -10.563 16.548 19.025 1.00 94.69 199 ALA A O 1
ATOM 1528 N N . ILE A 1 200 ? -10.417 15.757 16.920 1.00 94.00 200 ILE A N 1
ATOM 1529 C CA . ILE A 1 200 ? -11.726 15.090 16.905 1.00 94.00 200 ILE A CA 1
ATOM 1530 C C . ILE A 1 200 ? -11.797 14.027 18.014 1.00 94.00 200 ILE A C 1
ATOM 1532 O O . ILE A 1 200 ? -12.754 14.010 18.784 1.00 94.00 200 ILE A O 1
ATOM 1536 N N . LEU A 1 201 ? -10.768 13.187 18.165 1.00 93.19 201 LEU A N 1
ATOM 1537 C CA . LEU A 1 201 ? -10.738 12.108 19.164 1.00 93.19 201 LEU A CA 1
ATOM 1538 C C . LEU A 1 201 ? -10.693 12.582 20.626 1.00 93.19 201 LEU A C 1
ATOM 1540 O O . LEU A 1 201 ? -10.974 11.781 21.520 1.00 93.19 201 LEU A O 1
ATOM 1544 N N . LYS A 1 202 ? -10.343 13.848 20.885 1.00 92.19 202 LYS A N 1
ATOM 1545 C CA . LYS A 1 202 ? -10.377 14.446 22.233 1.00 92.19 202 LYS A CA 1
ATOM 1546 C C . LYS A 1 202 ? -11.788 14.839 22.677 1.00 92.19 202 LYS A C 1
ATOM 1548 O O . LYS A 1 202 ? -11.994 15.046 23.869 1.00 92.19 202 LYS A O 1
ATOM 1553 N N . GLY A 1 203 ? -12.729 14.977 21.744 1.00 88.56 203 GLY A N 1
ATOM 1554 C CA . GLY A 1 203 ? -14.124 15.279 22.051 1.00 88.56 203 GLY A CA 1
ATOM 1555 C C . GLY A 1 203 ? -14.912 14.057 22.527 1.00 88.56 203 GLY A C 1
ATOM 1556 O O . GLY A 1 203 ? -14.486 12.910 22.376 1.00 88.56 203 GLY A O 1
ATOM 1557 N N . GLU A 1 204 ? -16.105 14.303 23.066 1.00 90.31 204 GLU A N 1
ATOM 1558 C CA . GLU A 1 204 ? -17.087 13.243 23.289 1.00 90.31 204 GLU A CA 1
ATOM 1559 C C . GLU A 1 204 ? -17.765 12.891 21.964 1.00 90.31 204 GLU A C 1
ATOM 1561 O O . GLU A 1 204 ? -18.408 13.725 21.326 1.00 90.31 204 GLU A O 1
ATOM 1566 N N . LEU A 1 205 ? -17.594 11.644 21.533 1.00 90.94 205 LEU A N 1
ATOM 1567 C CA . LEU A 1 205 ? -18.117 11.139 20.272 1.00 90.94 205 LEU A CA 1
ATOM 1568 C C . LEU A 1 205 ? -18.827 9.805 20.489 1.00 90.94 205 LEU A C 1
ATOM 1570 O O . LEU A 1 205 ? -18.397 9.014 21.336 1.00 90.94 205 LEU A O 1
ATOM 1574 N N . PRO A 1 206 ? -19.848 9.497 19.671 1.00 92.31 206 PRO A N 1
ATOM 1575 C CA . PRO A 1 206 ? -20.365 8.142 19.569 1.00 92.31 206 PRO A CA 1
ATOM 1576 C C . PRO A 1 206 ? -19.236 7.151 19.264 1.00 92.31 206 PRO A C 1
ATOM 1578 O O . PRO A 1 206 ? -18.312 7.458 18.503 1.00 92.31 206 PRO A O 1
ATOM 1581 N N . LEU A 1 207 ? -19.329 5.943 19.826 1.00 87.31 207 LEU A N 1
ATOM 1582 C CA . LEU A 1 207 ? -18.308 4.901 19.677 1.00 87.31 207 LEU A CA 1
ATOM 1583 C C . LEU A 1 207 ? -17.973 4.612 18.205 1.00 87.31 207 LEU A C 1
ATOM 1585 O O . LEU A 1 207 ? -16.804 4.496 17.853 1.00 87.31 207 LEU A O 1
ATOM 1589 N N . THR A 1 208 ? -18.983 4.552 17.340 1.00 87.62 208 THR A N 1
ATOM 1590 C CA . THR A 1 208 ? -18.824 4.295 15.901 1.00 87.62 208 THR A CA 1
ATOM 1591 C C . THR A 1 208 ? -18.032 5.396 15.200 1.00 87.62 208 THR A C 1
ATOM 1593 O O . THR A 1 208 ? -17.112 5.108 14.437 1.00 87.62 208 THR A O 1
ATOM 1596 N N . THR A 1 209 ? -18.315 6.663 15.512 1.00 91.00 209 THR A N 1
ATOM 1597 C CA . THR A 1 209 ? -17.550 7.808 15.003 1.00 91.00 209 THR A CA 1
ATOM 1598 C C . THR A 1 209 ? -16.112 7.766 15.504 1.00 91.00 209 THR A C 1
ATOM 1600 O O . THR A 1 209 ? -15.182 7.977 14.728 1.00 91.00 209 THR A O 1
ATOM 1603 N N . LYS A 1 210 ? -15.912 7.444 16.787 1.00 91.44 210 LYS A N 1
ATOM 1604 C CA . LYS A 1 210 ? -14.577 7.311 17.376 1.00 91.44 210 LYS A CA 1
ATOM 1605 C C . LYS A 1 210 ? -13.762 6.222 16.674 1.00 91.44 210 LYS A C 1
ATOM 1607 O O . LYS A 1 210 ? -12.606 6.464 16.343 1.00 91.44 210 LYS A O 1
ATOM 1612 N N . LEU A 1 211 ? -14.367 5.065 16.396 1.00 90.19 211 LEU A N 1
ATOM 1613 C CA . LEU A 1 211 ? -13.737 3.970 15.651 1.00 90.19 211 LEU A CA 1
ATOM 1614 C C . LEU A 1 211 ? -13.362 4.393 14.227 1.00 90.19 211 LEU A C 1
ATOM 1616 O O . LEU A 1 211 ? -12.221 4.195 13.819 1.00 90.19 211 LEU A O 1
ATOM 1620 N N . ALA A 1 212 ? -14.276 5.037 13.497 1.00 91.38 212 ALA A N 1
ATOM 1621 C CA . ALA A 1 212 ? -14.015 5.496 12.133 1.00 91.38 212 ALA A CA 1
ATOM 1622 C C . ALA A 1 212 ? -12.853 6.505 12.066 1.00 91.38 212 ALA A C 1
ATOM 1624 O O . ALA A 1 212 ? -11.975 6.397 11.208 1.00 91.38 212 ALA A O 1
ATOM 1625 N N . VAL A 1 213 ? -12.814 7.465 12.997 1.00 93.56 213 VAL A N 1
ATOM 1626 C CA . VAL A 1 213 ? -11.722 8.447 13.087 1.00 93.56 213 VAL A CA 1
ATOM 1627 C C . VAL A 1 213 ? -10.415 7.767 13.491 1.00 93.56 213 VAL A C 1
ATOM 1629 O O . VAL A 1 213 ? -9.371 8.082 12.926 1.00 93.56 213 VAL A O 1
ATOM 1632 N N . HIS A 1 214 ? -10.461 6.802 14.414 1.00 91.62 214 HIS A N 1
ATOM 1633 C CA . HIS A 1 214 ? -9.283 6.042 14.827 1.00 91.62 214 HIS A CA 1
ATOM 1634 C C . HIS A 1 214 ? -8.676 5.255 13.664 1.00 91.62 214 HIS A C 1
ATOM 1636 O O . HIS A 1 214 ? -7.485 5.403 13.415 1.00 91.62 214 HIS A O 1
ATOM 1642 N N . ILE A 1 215 ? -9.469 4.500 12.895 1.00 92.75 215 ILE A N 1
ATOM 1643 C CA . ILE A 1 215 ? -8.967 3.771 11.712 1.00 92.75 215 ILE A CA 1
ATOM 1644 C C . ILE A 1 215 ? -8.340 4.737 10.710 1.00 92.75 215 ILE A C 1
ATOM 1646 O O . ILE A 1 215 ? -7.226 4.513 10.240 1.00 92.75 215 ILE A O 1
ATOM 1650 N N . ARG A 1 216 ? -9.029 5.842 10.404 1.00 94.25 216 ARG A N 1
ATOM 1651 C CA . ARG A 1 216 ? -8.512 6.860 9.484 1.00 94.25 216 ARG A CA 1
ATOM 1652 C C . ARG A 1 216 ? -7.163 7.415 9.951 1.00 94.25 216 ARG A C 1
ATOM 1654 O O . ARG A 1 216 ? -6.252 7.573 9.139 1.00 94.25 216 ARG A O 1
ATOM 1661 N N . LEU A 1 217 ? -7.029 7.699 11.245 1.00 94.69 217 LEU A N 1
ATOM 1662 C CA . LEU A 1 217 ? -5.791 8.178 11.851 1.00 94.69 217 LEU A CA 1
ATOM 1663 C C . LEU A 1 217 ? -4.678 7.121 11.790 1.00 94.69 217 LEU A C 1
ATOM 1665 O O . LEU A 1 217 ? -3.557 7.451 11.403 1.00 94.69 217 LEU A O 1
ATOM 1669 N N . GLN A 1 218 ? -4.985 5.858 12.100 1.00 93.12 218 GLN A N 1
ATOM 1670 C CA . GLN A 1 218 ? -4.025 4.751 12.025 1.00 93.12 218 GLN A CA 1
ATOM 1671 C C . GLN A 1 218 ? -3.492 4.555 10.602 1.00 93.12 218 GLN A C 1
ATOM 1673 O O . GLN A 1 218 ? -2.279 4.480 10.418 1.00 93.12 218 GLN A O 1
ATOM 1678 N N . LYS A 1 219 ? -4.358 4.588 9.580 1.00 94.44 219 LYS A N 1
ATOM 1679 C CA . LYS A 1 219 ? -3.928 4.510 8.172 1.00 94.44 219 LYS A CA 1
ATOM 1680 C C . LYS A 1 219 ? -2.972 5.641 7.793 1.00 94.44 219 LYS A C 1
ATOM 1682 O O . LYS A 1 219 ? -1.972 5.403 7.121 1.00 94.44 219 LYS A O 1
ATOM 1687 N N . LYS A 1 220 ? -3.225 6.867 8.264 1.00 96.31 220 LYS A N 1
ATOM 1688 C CA . LYS A 1 220 ? -2.308 7.998 8.043 1.00 96.31 220 LYS A CA 1
ATOM 1689 C C . LYS A 1 220 ? -0.958 7.782 8.724 1.00 96.31 220 LYS A C 1
ATOM 1691 O O . LYS A 1 220 ? 0.072 7.999 8.090 1.00 96.31 220 LYS A O 1
ATOM 1696 N N . PHE A 1 221 ? -0.947 7.338 9.982 1.00 95.25 221 PHE A N 1
ATOM 1697 C CA . PHE A 1 221 ? 0.303 7.028 10.679 1.00 95.25 221 PHE A CA 1
ATOM 1698 C C . PHE A 1 221 ? 1.089 5.910 9.999 1.00 95.25 221 PHE A C 1
ATOM 1700 O O . PHE A 1 221 ? 2.304 6.025 9.873 1.00 95.25 221 PHE A O 1
ATOM 1707 N N . MET A 1 222 ? 0.407 4.883 9.501 1.00 95.25 222 MET A N 1
ATOM 1708 C CA . MET A 1 222 ? 1.031 3.787 8.768 1.00 95.25 222 MET A CA 1
ATOM 1709 C C . MET A 1 222 ? 1.726 4.270 7.495 1.00 95.25 222 MET A C 1
ATOM 1711 O O . MET A 1 222 ? 2.892 3.951 7.282 1.00 95.25 222 MET A O 1
ATOM 1715 N N . ILE A 1 223 ? 1.065 5.107 6.686 1.00 96.81 223 ILE A N 1
ATOM 1716 C CA . ILE A 1 223 ? 1.698 5.689 5.493 1.00 96.81 223 ILE A CA 1
ATOM 1717 C C . ILE A 1 223 ? 2.928 6.522 5.888 1.00 96.81 223 ILE A C 1
ATOM 1719 O O . ILE A 1 223 ? 3.972 6.428 5.245 1.00 96.81 223 ILE A O 1
ATOM 1723 N N . VAL A 1 224 ? 2.844 7.306 6.970 1.00 96.88 224 VAL A N 1
ATOM 1724 C CA . VAL A 1 224 ? 3.985 8.087 7.477 1.00 96.88 224 VAL A CA 1
ATOM 1725 C C . VAL A 1 224 ? 5.136 7.183 7.934 1.00 96.88 224 VAL A C 1
ATOM 1727 O O . VAL A 1 224 ? 6.291 7.483 7.624 1.00 96.88 224 VAL A O 1
ATOM 1730 N N . ASP A 1 225 ? 4.862 6.080 8.629 1.00 95.56 225 ASP A N 1
ATOM 1731 C CA . ASP A 1 225 ? 5.896 5.124 9.042 1.00 95.56 225 ASP A CA 1
ATOM 1732 C C . ASP A 1 225 ? 6.570 4.467 7.828 1.00 95.56 225 ASP A C 1
ATOM 1734 O O . ASP A 1 225 ? 7.801 4.436 7.735 1.00 95.56 225 ASP A O 1
ATOM 1738 N N . VAL A 1 226 ? 5.788 4.049 6.828 1.00 96.81 226 VAL A N 1
ATOM 1739 C CA . VAL A 1 226 ? 6.306 3.550 5.544 1.00 96.81 226 VAL A CA 1
ATOM 1740 C C . VAL A 1 226 ? 7.227 4.590 4.896 1.00 96.81 226 VAL A C 1
ATOM 1742 O O . VAL A 1 226 ? 8.365 4.272 4.540 1.00 96.81 226 VAL A O 1
ATOM 1745 N N . MET A 1 227 ? 6.813 5.862 4.836 1.00 97.62 227 MET A N 1
ATOM 1746 C CA . MET A 1 227 ? 7.649 6.946 4.304 1.00 97.62 227 MET A CA 1
ATOM 1747 C C . MET A 1 227 ? 8.969 7.105 5.067 1.00 97.62 227 MET A C 1
ATOM 1749 O O . MET A 1 227 ? 10.022 7.317 4.456 1.00 97.62 227 MET A O 1
ATOM 1753 N N . GLN A 1 228 ? 8.952 6.998 6.396 1.00 96.94 228 GLN A N 1
ATOM 1754 C CA . GLN A 1 228 ? 10.160 7.093 7.216 1.00 96.94 228 GLN A CA 1
ATOM 1755 C C . GLN A 1 228 ? 11.108 5.912 6.981 1.00 96.94 228 GLN A C 1
ATOM 1757 O O . GLN A 1 228 ? 12.319 6.119 6.852 1.00 96.94 228 GLN A O 1
ATOM 1762 N N . ASN A 1 229 ? 10.579 4.689 6.894 1.00 95.50 229 ASN A N 1
ATOM 1763 C CA . ASN A 1 229 ? 11.360 3.487 6.605 1.00 95.50 229 ASN A CA 1
ATOM 1764 C C . ASN A 1 229 ? 12.018 3.563 5.220 1.00 95.50 229 ASN A C 1
ATOM 1766 O O . ASN A 1 229 ? 13.231 3.371 5.097 1.00 95.50 229 ASN A O 1
ATOM 1770 N N . ILE A 1 230 ? 11.255 3.940 4.194 1.00 96.06 230 ILE A N 1
ATOM 1771 C CA . ILE A 1 230 ? 11.770 4.098 2.830 1.00 96.06 230 ILE A CA 1
ATOM 1772 C C . ILE A 1 230 ? 12.819 5.218 2.767 1.00 96.06 230 ILE A C 1
ATOM 1774 O O . ILE A 1 230 ? 13.887 5.046 2.176 1.00 96.06 230 ILE A O 1
ATOM 1778 N N . SER A 1 231 ? 12.579 6.347 3.439 1.00 96.00 231 SER A N 1
ATOM 1779 C CA . SER A 1 231 ? 13.543 7.454 3.506 1.00 96.00 231 SER A CA 1
ATOM 1780 C C . SER A 1 231 ? 14.863 7.037 4.161 1.00 96.00 231 SER A C 1
ATOM 1782 O O . SER A 1 231 ? 15.937 7.416 3.687 1.00 96.00 231 SER A O 1
ATOM 1784 N N . ARG A 1 232 ? 14.811 6.235 5.237 1.00 94.94 232 ARG A N 1
ATOM 1785 C CA . ARG A 1 232 ? 16.005 5.645 5.867 1.00 94.94 232 ARG A CA 1
ATOM 1786 C C . ARG A 1 232 ? 16.757 4.749 4.881 1.00 94.94 232 ARG A C 1
ATOM 1788 O O . ARG A 1 232 ? 17.973 4.884 4.748 1.00 94.94 232 ARG A O 1
ATOM 1795 N N . ARG A 1 233 ? 16.042 3.903 4.137 1.00 93.44 233 ARG A N 1
ATOM 1796 C CA . ARG A 1 233 ? 16.634 3.002 3.139 1.00 93.44 233 ARG A CA 1
ATOM 1797 C C . ARG A 1 233 ? 17.335 3.755 2.006 1.00 93.44 233 ARG A C 1
ATOM 1799 O O . ARG A 1 233 ? 18.478 3.435 1.691 1.00 93.44 233 ARG A O 1
ATOM 1806 N N . ILE A 1 234 ? 16.713 4.796 1.450 1.00 93.31 234 ILE A N 1
ATOM 1807 C CA . ILE A 1 234 ? 17.324 5.633 0.400 1.00 93.31 234 ILE A CA 1
ATOM 1808 C C . ILE A 1 234 ? 18.627 6.277 0.896 1.00 93.31 234 ILE A C 1
ATOM 1810 O O . ILE A 1 234 ? 19.627 6.284 0.175 1.00 93.31 234 ILE A O 1
ATOM 1814 N N . LYS A 1 235 ? 18.654 6.774 2.141 1.00 92.56 235 LYS A N 1
ATOM 1815 C CA . LYS A 1 235 ? 19.875 7.335 2.744 1.00 92.56 235 LYS A CA 1
ATOM 1816 C C . LYS A 1 235 ? 20.993 6.292 2.836 1.00 92.56 235 LYS A C 1
ATOM 1818 O O . LYS A 1 235 ? 22.127 6.599 2.472 1.00 92.56 235 LYS A O 1
ATOM 1823 N N . MET A 1 236 ? 20.684 5.057 3.235 1.00 90.62 236 MET A N 1
ATOM 1824 C CA . MET A 1 236 ? 21.674 3.969 3.279 1.00 90.62 236 MET A CA 1
ATOM 1825 C C . MET A 1 236 ? 22.257 3.651 1.895 1.00 90.62 236 MET A C 1
ATOM 1827 O O . MET A 1 236 ? 23.469 3.501 1.768 1.00 90.62 236 MET A O 1
ATOM 1831 N N . LEU A 1 237 ? 21.420 3.612 0.853 1.00 88.44 237 LEU A N 1
ATOM 1832 C CA . LEU A 1 237 ? 21.869 3.385 -0.527 1.00 88.44 237 LEU A CA 1
ATOM 1833 C C . LEU A 1 237 ? 22.798 4.504 -1.022 1.00 88.44 237 LEU A C 1
ATOM 1835 O O . LEU A 1 237 ? 23.778 4.242 -1.717 1.00 88.44 237 LEU A O 1
ATOM 1839 N N . SER A 1 238 ? 22.526 5.755 -0.634 1.00 81.75 238 SER A N 1
ATOM 1840 C CA . SER A 1 238 ? 23.388 6.889 -0.990 1.00 81.75 238 SER A CA 1
ATOM 1841 C C . SER A 1 238 ? 24.764 6.835 -0.317 1.00 81.75 238 SER A C 1
ATOM 1843 O O . SER A 1 238 ? 25.756 7.168 -0.956 1.00 81.75 238 SER A O 1
ATOM 1845 N N . ALA A 1 239 ? 24.846 6.355 0.929 1.00 77.25 239 ALA A N 1
ATOM 1846 C CA . ALA A 1 239 ? 26.113 6.202 1.643 1.00 77.25 239 ALA A CA 1
ATOM 1847 C C . ALA A 1 239 ? 26.992 5.095 1.034 1.00 77.25 239 ALA A C 1
ATOM 1849 O O . ALA A 1 239 ? 28.206 5.252 0.929 1.00 77.25 239 ALA A O 1
ATOM 1850 N N . GLN A 1 240 ? 26.377 4.005 0.565 1.00 68.19 240 GLN A N 1
ATOM 1851 C CA . GLN A 1 240 ? 27.084 2.918 -0.120 1.00 68.19 240 GLN A CA 1
ATOM 1852 C C . GLN A 1 240 ? 27.725 3.384 -1.434 1.00 68.19 240 GLN A C 1
ATOM 1854 O O . GLN A 1 240 ? 28.849 2.993 -1.730 1.00 68.19 240 GLN A O 1
ATOM 1859 N N . LYS A 1 241 ? 27.065 4.289 -2.170 1.00 61.12 241 LYS A N 1
ATOM 1860 C CA . LYS A 1 241 ? 27.597 4.881 -3.408 1.00 61.12 241 LYS A CA 1
ATOM 1861 C C . LYS A 1 241 ? 28.878 5.702 -3.191 1.00 61.12 241 LYS A C 1
ATOM 1863 O O . LYS A 1 241 ? 29.666 5.825 -4.115 1.00 61.12 241 LYS A O 1
ATOM 1868 N N . SER A 1 242 ? 29.088 6.253 -1.994 1.00 58.25 242 SER A N 1
ATOM 1869 C CA . SER A 1 242 ? 30.267 7.071 -1.662 1.00 58.25 242 SER A CA 1
ATOM 1870 C C . SER A 1 242 ? 31.499 6.255 -1.248 1.00 58.25 242 SER A C 1
ATOM 1872 O O . SER A 1 242 ? 32.536 6.845 -0.958 1.00 58.25 242 SER A O 1
ATOM 1874 N N . THR A 1 243 ? 31.386 4.924 -1.162 1.00 49.41 243 THR A N 1
ATOM 1875 C CA . THR A 1 243 ? 32.445 4.033 -0.638 1.00 49.41 243 THR A CA 1
ATOM 1876 C C . THR A 1 243 ? 33.067 3.136 -1.723 1.00 49.41 243 THR A C 1
ATOM 1878 O O . THR A 1 243 ? 33.906 2.291 -1.421 1.00 49.41 243 THR A O 1
ATOM 1881 N N . THR A 1 244 ? 32.664 3.322 -2.980 1.00 39.03 244 THR A N 1
ATOM 1882 C CA . THR A 1 244 ? 33.152 2.636 -4.194 1.00 39.03 244 THR A CA 1
ATOM 1883 C C . THR A 1 244 ? 33.531 3.669 -5.230 1.00 39.03 244 THR A C 1
ATOM 1885 O O . THR A 1 244 ? 34.588 3.493 -5.868 1.00 39.03 244 THR A O 1
#

pLDDT: mean 85.89, std 13.93, range [28.58, 97.62]

Radius of gyration: 24.24 Å; chains: 1; bounding box: 60×52×66 Å

Sequence (244 aa):
MVNKRCRFLLEFGKRCGQKLDTVPLSDHPFYGQDVVAETKIEQNVALTLNYGCHPNDFFLLDYGFVITPNPYDQVELSYDGTLLDAASMAAGVSSPNFSAPAKWQEDILSQLNLHGEGSILKVSLGSPDIVDGRLLAALRVLLAADPEAVHKHDLKTLMSLDAQAPLGPTFEASALRTVLALCAIALQHFHTKIMDDEAILKGELPLTTKLAVHIRLQKKFMIVDVMQNISRRIKMLSAQKSTT

InterPro domains:
  IPR015353 Rubisco LSMT, substrate-binding domain [PF09273] (101-220)
  IPR036464 Rubisco LSMT, substrate-binding domain superfamily [G3DSA:3.90.1420.10] (69-243)
  IPR036464 Rubisco LSMT, substrate-binding domain superfamily [SSF81822] (62-238)
  IPR046341 SET domain superfamily [SSF82199] (35-70)
  IPR050600 SETD3/SETD6 methyltransferase [PTHR13271] (37-209)

Foldseek 3Di:
DPDPVVVVVVVVVVVCCVVQVPDPLVRRPVSPDDDDDPDDDDPPDDDDDDPDLDAQVCCCPVPNDGDVPRQNHWDKDFQAQVLLVVLLVVLVNPDFNSNDADPLLLVVLVVLQCHDPNRDRIWIAGPPDNTALSLQLSQLSRSDPDPVLSVVDDSVVSSDPDLDDSSALVSNLSSLSSLLSSLVVVQVPDPDDLVRLVVVLVDDDDPSVNRVSVSVNVNNVRSVVSNVVSVVSNVVSVVVVVVD

Secondary structure (DSSP, 8-state):
---THHHHHHHHHHHHHHHHTTS-TTT-TTTT-----SSPPPTTPPP-----S--HHHIIIIIS---SS-TT--EEEE--HHHHHHHHHHTT-----TTS--HHHHHHHHHTTSSSTT---EEEESTTSSB-HHHHHHHHHHH-S-HHHHHTS-HHHHH---SS-TT-HHHHHHHHHHHHHHHHHHHHTSSS-HHHHHHHHTS---HHHHHHHHHHHHHHHHHHHHHHHHHHHHHHHHHHHTT-

Organism: Panicum miliaceum (NCBI:txid4540)